Protein AF-A0A953M5C8-F1 (afdb_monomer_lite)

Foldseek 3Di:
DVVVVVVVVCVVLVVLLVVLVVLLCQQPDQDPLPVPDQAKAFQPPRHGDDPPDDQADPPPRHGCVVRPIDHPVNSNVPHDDPVSNVVSVVVSCCSVVVVVVVVCVVVVVVVVLPFDWDWDKDKAWAFDDPPPDSPDTQQKMKMWTWGFTDGPAFFTDFTWIWIWIGGNPFWIKIWIATLAFRWIWIDGFPDIDTDGHQALVVLVVSCVSRVHDPVDPSVSVVSRVVSVLSVCCRGGVPCSNQDHDYVVDDSVADDDDDPDDDDDDPDDDKWWFWWKWWAFPVRPDIDTDGGHTDDQPDPDLFGQDDDDDDDDVPDCRDGQWIWIWTDIPDAFIWIWIAGPVQQWIWIDGPPDIDIDRHDPPPPRPPPGPPD

pLDDT: mean 74.34, std 22.42, range [28.73, 97.88]

Radius of gyration: 37.63 Å; chains: 1; bounding box: 72×63×113 Å

Structure (mmCIF, N/CA/C/O backbone):
data_AF-A0A953M5C8-F1
#
_entry.id   AF-A0A953M5C8-F1
#
loop_
_atom_site.group_PDB
_atom_site.id
_atom_site.type_symbol
_atom_site.label_atom_id
_atom_site.label_alt_id
_atom_site.label_comp_id
_atom_site.label_asym_id
_atom_site.label_entity_id
_atom_site.label_seq_id
_atom_site.pdbx_PDB_ins_code
_atom_site.Cartn_x
_atom_site.Cartn_y
_atom_site.Cartn_z
_atom_site.occupancy
_atom_site.B_iso_or_equiv
_atom_site.auth_seq_id
_atom_site.auth_comp_id
_atom_site.auth_asym_id
_atom_site.auth_atom_id
_atom_site.pdbx_PDB_model_num
ATOM 1 N N . MET A 1 1 ? 4.264 -7.937 8.765 1.00 64.94 1 MET A N 1
ATOM 2 C CA . MET A 1 1 ? 4.364 -6.539 9.248 1.00 64.94 1 MET A CA 1
ATOM 3 C C . MET A 1 1 ? 3.051 -5.969 9.794 1.00 64.94 1 MET A C 1
ATOM 5 O O . MET A 1 1 ? 3.100 -5.355 10.850 1.00 64.94 1 MET A O 1
ATOM 9 N N . MET A 1 2 ? 1.881 -6.201 9.176 1.00 71.56 2 MET A N 1
ATOM 10 C CA . MET A 1 2 ? 0.602 -5.615 9.640 1.00 71.56 2 MET A CA 1
ATOM 11 C C . MET A 1 2 ? 0.231 -5.886 11.109 1.00 71.56 2 MET A C 1
ATOM 13 O O . MET A 1 2 ? -0.263 -4.989 11.785 1.00 71.56 2 MET A O 1
ATOM 17 N N . ALA A 1 3 ? 0.513 -7.083 11.636 1.00 72.06 3 ALA A N 1
ATOM 18 C CA . ALA A 1 3 ? 0.198 -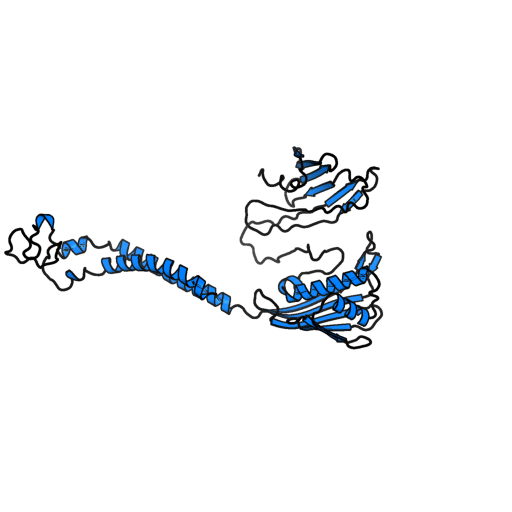7.418 13.029 1.00 72.06 3 ALA A CA 1
ATOM 19 C C . ALA A 1 3 ? 0.886 -6.486 14.046 1.00 72.06 3 ALA A C 1
ATOM 21 O O . ALA A 1 3 ? 0.309 -6.181 15.085 1.00 72.06 3 ALA A O 1
ATOM 22 N N . PHE A 1 4 ? 2.084 -5.985 13.728 1.00 81.38 4 PHE A N 1
ATOM 23 C CA . PHE A 1 4 ? 2.846 -5.112 14.622 1.00 81.38 4 PHE A CA 1
ATOM 24 C C . PHE A 1 4 ? 2.227 -3.710 14.727 1.00 81.38 4 PHE A C 1
ATOM 26 O O . PHE A 1 4 ? 2.254 -3.101 15.792 1.00 81.38 4 PHE A O 1
ATOM 33 N N . PHE A 1 5 ? 1.589 -3.232 13.651 1.00 80.88 5 PHE A N 1
ATOM 34 C CA . PHE A 1 5 ? 0.874 -1.953 13.638 1.00 80.88 5 PHE A CA 1
ATOM 35 C C . PHE A 1 5 ? -0.446 -1.995 14.418 1.00 80.88 5 PHE A C 1
ATOM 37 O O . PHE A 1 5 ? -0.869 -0.971 14.945 1.00 80.88 5 PHE A O 1
ATOM 44 N N . LEU A 1 6 ? -1.091 -3.159 14.546 1.00 84.00 6 LEU A N 1
ATOM 45 C CA . LEU A 1 6 ? -2.382 -3.279 15.240 1.00 84.00 6 LEU A CA 1
ATOM 46 C C . LEU A 1 6 ? -2.259 -3.261 16.771 1.00 84.00 6 LEU A C 1
ATOM 48 O O . LEU A 1 6 ? -3.175 -2.808 17.454 1.00 84.00 6 LEU A O 1
ATOM 52 N N . ILE A 1 7 ? -1.132 -3.717 17.321 1.00 87.88 7 ILE A N 1
ATOM 53 C CA . ILE A 1 7 ? -0.901 -3.801 18.773 1.00 87.88 7 ILE A CA 1
ATOM 54 C C . ILE A 1 7 ? -1.047 -2.442 19.490 1.00 87.88 7 ILE A C 1
ATOM 56 O O . ILE A 1 7 ? -1.817 -2.375 20.453 1.00 87.88 7 ILE A O 1
ATOM 60 N N . PRO A 1 8 ? -0.377 -1.349 19.067 1.00 89.56 8 PRO A N 1
ATOM 61 C CA . PRO A 1 8 ? -0.532 -0.054 19.732 1.00 89.56 8 PRO A CA 1
ATOM 62 C C . PRO A 1 8 ? -1.962 0.487 19.617 1.00 89.56 8 PRO A C 1
ATOM 64 O O . PRO A 1 8 ? -2.493 1.021 20.591 1.00 89.56 8 PRO A O 1
ATOM 67 N N . TRP A 1 9 ? -2.628 0.277 18.478 1.00 87.56 9 TRP A N 1
ATOM 68 C CA . TRP A 1 9 ? -4.026 0.669 18.292 1.00 87.56 9 TRP A CA 1
ATOM 69 C C . TRP A 1 9 ? -4.972 -0.060 19.245 1.00 87.56 9 TRP A C 1
ATOM 71 O O . TRP A 1 9 ? -5.857 0.568 19.822 1.00 87.56 9 TRP A O 1
ATOM 81 N N . LEU A 1 10 ? -4.760 -1.358 19.480 1.00 89.50 10 LEU A N 1
ATOM 82 C CA . LEU A 1 10 ? -5.553 -2.112 20.451 1.00 89.50 10 LEU A CA 1
ATOM 83 C C . LEU A 1 10 ? -5.423 -1.535 21.864 1.00 89.50 10 LEU A C 1
ATOM 85 O O . LEU A 1 10 ? -6.429 -1.425 22.560 1.00 89.50 10 LEU A O 1
ATOM 89 N N . LEU A 1 11 ? -4.227 -1.111 22.283 1.00 91.50 11 LEU A N 1
ATOM 90 C CA . LEU A 1 11 ? -4.029 -0.470 23.589 1.00 91.50 11 LEU A CA 1
ATOM 91 C C . LEU A 1 11 ? -4.711 0.903 23.667 1.00 91.50 11 LEU A C 1
ATOM 93 O O . LEU A 1 11 ? -5.399 1.192 24.651 1.00 91.50 11 LEU A O 1
ATOM 97 N N . ILE A 1 12 ? -4.564 1.715 22.615 1.00 91.69 12 ILE A N 1
ATOM 98 C CA . ILE A 1 12 ? -5.183 3.044 22.503 1.00 91.69 12 ILE A CA 1
ATOM 99 C C . ILE A 1 12 ? -6.711 2.947 22.529 1.00 91.69 12 ILE A C 1
ATOM 101 O O . ILE A 1 12 ? -7.355 3.811 23.112 1.00 91.69 12 ILE A O 1
ATOM 105 N N . LEU A 1 13 ? -7.300 1.896 21.954 1.00 93.62 13 LEU A N 1
ATOM 106 C CA . LEU A 1 13 ? -8.751 1.692 21.933 1.00 93.62 13 LEU A CA 1
ATOM 107 C C . LEU A 1 13 ? -9.278 1.011 23.198 1.00 93.62 13 LEU A C 1
ATOM 109 O O . LEU A 1 13 ? -10.376 1.340 23.657 1.00 93.62 13 LEU A O 1
ATOM 113 N N . ALA A 1 14 ? -8.522 0.082 23.786 1.00 94.38 14 ALA A N 1
ATOM 114 C CA . ALA A 1 14 ? -8.963 -0.691 24.944 1.00 94.38 14 ALA A CA 1
ATOM 115 C C . ALA A 1 14 ? -9.171 0.187 26.184 1.00 94.38 14 ALA A C 1
ATOM 117 O O . ALA A 1 14 ? -10.185 0.043 26.867 1.00 94.38 14 ALA A O 1
ATOM 118 N N . LEU A 1 15 ? -8.252 1.117 26.458 1.00 95.25 15 LEU A N 1
ATOM 119 C CA . LEU A 1 15 ? -8.329 2.018 27.615 1.00 95.25 15 LEU A CA 1
ATOM 120 C C . LEU A 1 15 ? -9.595 2.901 27.637 1.00 95.25 15 LEU A C 1
ATOM 122 O O . LEU A 1 15 ? -10.355 2.814 28.609 1.00 95.25 15 LEU A O 1
ATOM 126 N N . PRO A 1 16 ? -9.881 3.723 26.608 1.00 95.56 16 PRO A N 1
ATOM 127 C CA . PRO A 1 16 ? -11.081 4.552 26.581 1.00 95.56 16 PRO A CA 1
ATOM 128 C C . PRO A 1 16 ? -12.346 3.697 26.511 1.00 95.56 16 PRO A C 1
ATOM 130 O O . PRO A 1 16 ? -13.314 4.001 27.207 1.00 95.56 16 PRO A O 1
ATOM 133 N N . SER A 1 17 ? -12.332 2.586 25.765 1.00 96.12 17 SER A N 1
ATOM 134 C CA . SER A 1 17 ? -13.478 1.672 25.707 1.00 96.12 17 SER A CA 1
ATOM 135 C C . SER A 1 17 ? -13.805 1.101 27.086 1.00 96.12 17 SER A C 1
ATOM 137 O O . SER A 1 17 ? -14.963 1.132 27.496 1.00 96.12 17 SER A O 1
ATOM 139 N N . ALA A 1 18 ? -12.804 0.652 27.850 1.00 96.56 18 ALA A N 1
ATOM 140 C CA . ALA A 1 18 ? -12.994 0.142 29.208 1.00 96.56 18 ALA A CA 1
ATOM 141 C C . ALA A 1 18 ? -13.533 1.217 30.167 1.00 96.56 18 ALA A C 1
ATOM 143 O O . ALA A 1 18 ? -14.398 0.929 31.000 1.00 96.56 18 ALA A O 1
ATOM 144 N N . LEU A 1 19 ? -13.065 2.462 30.036 1.00 96.88 19 LEU A N 1
ATOM 145 C CA . LEU A 1 19 ? -13.541 3.585 30.843 1.00 96.88 19 LEU A CA 1
ATOM 146 C C . LEU A 1 19 ? -15.007 3.928 30.532 1.00 96.88 19 LEU A C 1
ATOM 148 O O . LEU A 1 19 ? -15.815 4.034 31.459 1.00 96.88 19 LEU A O 1
ATOM 152 N N . LEU A 1 20 ? -15.377 4.019 29.252 1.00 97.12 20 LEU A N 1
ATOM 153 C CA . LEU A 1 20 ? -16.760 4.253 28.815 1.00 97.12 20 LEU A CA 1
ATOM 154 C C . LEU A 1 20 ? -17.686 3.116 29.264 1.00 97.12 20 LEU A C 1
ATOM 156 O O . LEU A 1 20 ? -18.757 3.363 29.824 1.00 97.12 20 LEU A O 1
ATOM 160 N N . LEU A 1 21 ? -17.249 1.865 29.105 1.00 97.00 21 LEU A N 1
ATOM 161 C CA . LEU A 1 21 ? -18.012 0.689 29.520 1.00 97.00 21 LEU A CA 1
ATOM 162 C C . LEU A 1 21 ? -18.214 0.659 31.041 1.00 97.00 21 LEU A C 1
ATOM 164 O O . LEU A 1 21 ? -19.299 0.330 31.516 1.00 97.00 21 LEU A O 1
ATOM 168 N N . SER A 1 22 ? -17.210 1.077 31.818 1.00 95.94 22 SER A N 1
ATOM 169 C CA . SER A 1 22 ? -17.315 1.227 33.274 1.00 95.94 22 SER A CA 1
ATOM 170 C C . SER A 1 22 ? -18.374 2.261 33.674 1.00 95.94 22 SER A C 1
ATOM 172 O O . SER A 1 22 ? -19.178 1.990 34.570 1.00 95.94 22 SER A O 1
ATOM 174 N N . ILE A 1 23 ? -18.441 3.412 32.991 1.00 95.50 23 ILE A N 1
ATOM 175 C CA . ILE A 1 23 ? -19.474 4.439 33.229 1.00 95.50 23 ILE A CA 1
ATOM 176 C C . ILE A 1 23 ? -20.866 3.878 32.921 1.00 95.50 23 ILE A C 1
ATOM 178 O O . ILE A 1 23 ? -21.770 3.990 33.753 1.00 95.50 23 ILE A O 1
ATOM 182 N N . ILE A 1 24 ? -21.025 3.212 31.775 1.00 96.69 24 ILE A N 1
ATOM 183 C CA . ILE A 1 24 ? -22.293 2.599 31.354 1.00 96.69 24 ILE A CA 1
ATOM 184 C C . ILE A 1 24 ? -22.740 1.538 32.372 1.00 96.69 24 ILE A C 1
ATOM 186 O O . ILE A 1 24 ? -23.870 1.581 32.863 1.00 96.69 24 ILE A O 1
ATOM 190 N N . VAL A 1 25 ? -21.848 0.624 32.769 1.00 95.75 25 VAL A N 1
ATOM 191 C CA . VAL A 1 25 ? -22.151 -0.435 33.746 1.00 95.75 25 VAL A CA 1
ATOM 192 C C . VAL A 1 25 ? -22.493 0.149 35.118 1.00 95.75 25 VAL A C 1
ATOM 194 O O . VAL A 1 25 ? -23.428 -0.334 35.762 1.00 95.75 25 VAL A O 1
ATOM 197 N N . ARG A 1 26 ? -21.790 1.195 35.575 1.00 93.06 26 ARG A N 1
ATOM 198 C CA . ARG A 1 26 ? -22.098 1.894 36.839 1.00 93.06 26 ARG A CA 1
ATOM 199 C C . ARG A 1 26 ? -23.429 2.650 36.788 1.00 93.06 26 ARG A C 1
ATOM 201 O O . ARG A 1 26 ? -24.110 2.732 37.806 1.00 93.06 26 ARG A O 1
ATOM 208 N N . GLY A 1 27 ? -23.812 3.177 35.627 1.00 93.19 27 GLY A N 1
ATOM 209 C CA . GLY A 1 27 ? -25.105 3.830 35.416 1.00 93.19 27 GLY A CA 1
ATOM 210 C C . GLY A 1 27 ? -26.277 2.848 35.410 1.00 93.19 27 GLY A C 1
ATOM 211 O O . GLY A 1 27 ? -27.293 3.066 36.078 1.00 93.19 27 GLY A O 1
ATOM 212 N N . LEU A 1 28 ? -26.122 1.730 34.700 1.00 94.12 28 LEU A N 1
ATOM 213 C CA . LEU A 1 28 ? -27.187 0.743 34.514 1.00 94.12 28 LEU A CA 1
ATOM 214 C C . LEU A 1 28 ? -27.342 -0.204 35.706 1.00 94.12 28 LEU A C 1
ATOM 216 O O . LEU A 1 28 ? -28.455 -0.631 36.022 1.00 94.12 28 LEU A O 1
ATOM 220 N N . THR A 1 29 ? -26.251 -0.532 36.398 1.00 93.75 29 THR A N 1
ATOM 221 C CA . THR A 1 29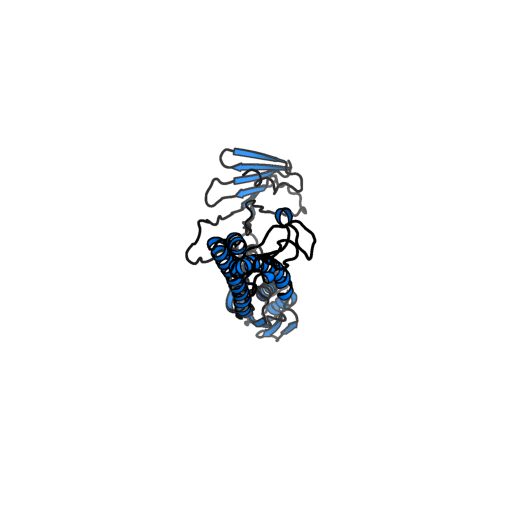 ? -26.269 -1.568 37.432 1.00 93.75 29 THR A CA 1
ATOM 222 C C . THR A 1 29 ? -26.054 -1.015 38.836 1.00 93.75 29 THR A C 1
ATOM 224 O O . THR A 1 29 ? -25.264 -0.108 39.070 1.00 93.75 29 THR A O 1
ATOM 227 N N . LEU A 1 30 ? -26.748 -1.602 39.815 1.00 90.06 30 LEU A N 1
ATOM 228 C CA . LEU A 1 30 ? -26.431 -1.369 41.225 1.00 90.06 30 LEU A CA 1
ATOM 229 C C . LEU A 1 30 ? -25.054 -1.962 41.555 1.00 90.06 30 LEU A C 1
ATOM 231 O O . LEU A 1 30 ? -24.708 -3.017 41.003 1.00 90.06 30 LEU A O 1
ATOM 235 N N . PRO A 1 31 ? -24.305 -1.367 42.500 1.00 87.12 31 PRO A N 1
ATOM 236 C CA . PRO A 1 31 ? -23.120 -1.999 43.064 1.00 87.12 31 PRO A CA 1
ATOM 237 C C . PRO A 1 31 ? -23.447 -3.417 43.544 1.00 87.12 31 PRO A C 1
ATOM 239 O O . PRO A 1 31 ? -24.507 -3.640 44.134 1.00 87.12 31 PRO A O 1
ATOM 242 N N . LYS A 1 32 ? -22.557 -4.385 43.283 1.00 88.62 32 LYS A N 1
ATOM 243 C CA . LYS A 1 32 ? -22.805 -5.809 43.585 1.00 88.62 32 LYS A CA 1
ATOM 244 C C . LYS A 1 32 ? -23.216 -6.036 45.047 1.00 88.62 32 LYS A C 1
ATOM 246 O O . LYS A 1 32 ? -24.140 -6.799 45.284 1.00 88.62 32 LYS A O 1
ATOM 251 N N . PHE A 1 33 ? -22.622 -5.310 45.998 1.00 85.69 33 PHE A N 1
ATOM 252 C CA . PHE A 1 33 ? -22.936 -5.417 47.431 1.00 85.69 33 PHE A CA 1
ATOM 253 C C . PHE A 1 33 ? -24.352 -4.938 47.817 1.00 85.69 33 PHE A C 1
ATOM 255 O O . PHE A 1 33 ? -24.838 -5.278 48.893 1.00 85.69 33 PHE A O 1
ATOM 262 N N . LEU A 1 34 ? -25.035 -4.182 46.947 1.00 88.06 34 LEU A N 1
ATOM 263 C CA . LEU A 1 34 ? -26.438 -3.773 47.118 1.00 88.06 34 LEU A CA 1
ATOM 264 C C . LEU A 1 34 ? -27.418 -4.632 46.303 1.00 88.06 34 LEU A C 1
ATOM 266 O O . LEU A 1 34 ? -28.633 -4.546 46.518 1.00 88.06 34 LEU A O 1
ATOM 270 N N . ARG A 1 35 ? -26.929 -5.453 45.361 1.00 85.06 35 ARG A N 1
ATOM 271 C CA . ARG A 1 35 ? -27.782 -6.382 44.606 1.00 85.06 35 ARG A CA 1
ATOM 272 C C . ARG A 1 35 ? -28.231 -7.494 45.552 1.00 85.06 35 ARG A C 1
ATOM 274 O O . ARG A 1 35 ? -27.410 -8.184 46.137 1.00 85.06 35 ARG A O 1
ATOM 281 N N . GLY A 1 36 ? -29.541 -7.638 45.730 1.00 82.94 36 GLY A N 1
ATOM 282 C CA . GLY A 1 36 ? -30.136 -8.683 46.573 1.00 82.94 36 GLY A CA 1
ATOM 283 C C . GLY A 1 36 ? -30.396 -8.291 48.031 1.00 82.94 36 GLY A C 1
ATOM 284 O O . GLY A 1 36 ? -31.244 -8.906 48.663 1.00 82.94 36 GLY A O 1
ATOM 285 N N . ARG A 1 37 ? -29.785 -7.220 48.556 1.00 81.00 37 ARG A N 1
ATOM 286 C CA . ARG A 1 37 ? -30.069 -6.742 49.924 1.00 81.00 37 ARG A CA 1
ATOM 287 C C . ARG A 1 37 ? -31.139 -5.659 49.915 1.00 81.00 37 ARG A C 1
ATOM 289 O O . ARG A 1 37 ? -30.986 -4.651 49.222 1.00 81.00 37 ARG A O 1
ATOM 296 N N . ALA A 1 38 ? -32.238 -5.877 50.635 1.00 75.06 38 ALA A N 1
ATOM 297 C CA . ALA A 1 38 ? -33.319 -4.897 50.767 1.00 75.06 38 ALA A CA 1
ATOM 298 C C . ALA A 1 38 ? -32.982 -3.774 51.765 1.00 75.06 38 ALA A C 1
ATOM 300 O O . ALA A 1 38 ? -33.557 -2.691 51.676 1.00 75.06 38 ALA A O 1
ATOM 301 N N . ARG A 1 39 ? -32.041 -4.018 52.685 1.00 87.31 39 ARG A N 1
ATOM 302 C CA . ARG A 1 39 ? -31.723 -3.118 53.799 1.00 87.31 39 ARG A CA 1
ATOM 303 C C . ARG A 1 39 ? -30.506 -2.231 53.522 1.00 87.31 39 ARG A C 1
ATOM 305 O O . ARG A 1 39 ? -29.731 -2.475 52.596 1.00 87.31 39 ARG A O 1
ATOM 312 N N . SER A 1 40 ? -30.381 -1.166 54.309 1.00 91.62 40 SER A N 1
ATOM 313 C CA . SER A 1 40 ? -29.229 -0.264 54.308 1.00 91.62 40 SER A CA 1
ATOM 314 C C . SER A 1 40 ? -27.963 -0.982 54.775 1.00 91.62 40 SER A C 1
ATOM 316 O O . SER A 1 40 ? -28.022 -1.922 55.565 1.00 91.62 40 SER A O 1
ATOM 318 N N . VAL A 1 41 ? -26.806 -0.540 54.284 1.00 94.50 41 VAL A N 1
ATOM 319 C CA . VAL A 1 41 ? -25.504 -1.118 54.647 1.00 94.50 41 VAL A CA 1
ATOM 320 C C . VAL A 1 41 ? -24.551 -0.043 55.162 1.00 94.50 41 VAL A C 1
ATOM 322 O O . VAL A 1 41 ? -24.649 1.123 54.773 1.00 94.50 41 VAL A O 1
ATOM 325 N N . CYS A 1 42 ? -23.610 -0.426 56.023 1.00 94.38 42 CYS A N 1
ATOM 326 C CA . CYS A 1 42 ? -22.507 0.438 56.438 1.00 94.38 42 CYS A CA 1
ATOM 327 C C . CYS A 1 42 ? -21.699 0.886 55.207 1.00 94.38 42 CYS A C 1
ATOM 329 O O . CYS A 1 42 ? -21.351 0.058 54.362 1.00 94.38 42 CYS A O 1
ATOM 331 N N . GLY A 1 43 ? -21.366 2.175 55.101 1.00 93.25 43 GLY A N 1
ATOM 332 C CA . GLY A 1 43 ? -20.615 2.696 53.954 1.00 93.25 43 GLY A CA 1
ATOM 333 C C . GLY A 1 43 ? -19.159 2.227 53.861 1.00 93.25 43 GLY A C 1
ATOM 334 O O . GLY A 1 43 ? -18.562 2.354 52.798 1.00 93.25 43 GLY A O 1
ATOM 335 N N . VAL A 1 44 ? -18.607 1.649 54.936 1.00 94.38 44 VAL A N 1
ATOM 336 C CA . VAL A 1 44 ? -17.201 1.211 55.004 1.00 94.38 44 VAL A CA 1
ATOM 337 C C . VAL A 1 44 ? -17.048 -0.294 54.777 1.00 94.38 44 VAL A C 1
ATOM 339 O O . VAL A 1 44 ? -16.324 -0.698 53.878 1.00 94.38 44 VAL A O 1
ATOM 342 N N . CYS A 1 45 ? -17.715 -1.132 55.579 1.00 94.00 45 CYS A N 1
ATOM 343 C CA . CYS A 1 45 ? -17.589 -2.597 55.491 1.00 94.00 45 CYS A CA 1
ATOM 344 C C . CYS A 1 45 ? -18.767 -3.284 54.784 1.00 94.00 45 CYS A C 1
ATOM 346 O O . CYS A 1 45 ? -18.780 -4.504 54.657 1.00 94.00 45 CYS A O 1
ATOM 348 N N . HIS A 1 46 ? -19.780 -2.526 54.353 1.00 94.38 46 HIS A N 1
ATOM 349 C CA . HIS A 1 46 ? -20.989 -3.048 53.708 1.00 94.38 46 HIS A CA 1
ATOM 350 C C . HIS A 1 46 ? -21.799 -4.054 54.547 1.00 94.38 46 HIS A C 1
ATOM 352 O O . HIS A 1 46 ? -22.621 -4.784 53.989 1.00 94.38 46 HIS A O 1
ATOM 358 N N . TYR A 1 47 ? -21.620 -4.085 55.872 1.00 93.25 47 TYR A N 1
ATOM 359 C CA . TYR A 1 47 ? -22.462 -4.884 56.766 1.00 93.25 47 TYR A CA 1
ATOM 360 C C . TYR A 1 47 ? -23.886 -4.323 56.844 1.00 93.25 47 TYR A C 1
ATOM 362 O O . TYR A 1 47 ? -24.084 -3.110 56.760 1.00 93.25 47 TYR A O 1
ATOM 370 N N . GLU A 1 48 ? -24.879 -5.200 56.980 1.00 93.88 48 GLU A N 1
ATOM 371 C CA . GLU A 1 48 ? -26.293 -4.827 56.995 1.00 93.88 48 GLU A CA 1
ATOM 372 C C . GLU A 1 48 ? -26.668 -4.076 58.280 1.00 93.88 48 GLU A C 1
ATOM 374 O O . GLU A 1 48 ? -26.426 -4.543 59.393 1.00 93.88 48 GLU A O 1
ATOM 379 N N . VAL A 1 49 ? -27.281 -2.900 58.134 1.00 92.94 49 VAL A N 1
ATOM 380 C CA . VAL A 1 49 ? -27.754 -2.103 59.268 1.00 92.94 49 VAL A CA 1
ATOM 381 C C . VAL A 1 49 ? -29.138 -2.610 59.658 1.00 92.94 49 VAL A C 1
ATOM 383 O O . VAL A 1 49 ? -30.120 -2.399 58.946 1.00 92.94 49 VAL A O 1
ATOM 386 N N . THR A 1 50 ? -29.212 -3.301 60.794 1.00 89.06 50 THR A N 1
ATOM 387 C CA . THR A 1 50 ? -30.479 -3.791 61.359 1.00 89.06 50 THR A CA 1
ATOM 388 C C . THR A 1 50 ? -31.033 -2.758 62.348 1.00 89.06 50 THR A C 1
ATOM 390 O O . THR A 1 50 ? -30.253 -2.198 63.125 1.00 89.06 50 THR A O 1
ATOM 393 N N . PRO A 1 51 ? -32.348 -2.468 62.344 1.00 80.31 51 PRO A N 1
ATOM 394 C CA . PRO A 1 51 ? -32.950 -1.605 63.358 1.00 80.31 51 PRO A CA 1
ATOM 395 C C . PRO A 1 51 ? -32.723 -2.209 64.752 1.00 80.31 51 PRO A C 1
ATOM 397 O O . PRO A 1 51 ? -33.144 -3.333 65.010 1.00 80.31 51 PRO A O 1
ATOM 400 N N . GLY A 1 52 ? -32.008 -1.485 65.620 1.00 81.50 52 GLY A N 1
ATOM 401 C CA . GLY A 1 52 ? -31.649 -1.926 66.977 1.00 81.50 52 GLY A CA 1
ATOM 402 C C . GLY A 1 52 ? -30.155 -1.851 67.320 1.00 81.50 52 GLY A C 1
ATOM 403 O O . GLY A 1 52 ? -29.802 -1.945 68.494 1.00 81.50 52 GLY A O 1
ATOM 404 N N . TYR A 1 53 ? -29.268 -1.647 66.339 1.00 78.38 53 TYR A N 1
ATOM 405 C CA . TYR A 1 53 ? -27.847 -1.405 66.619 1.00 78.38 53 TYR A CA 1
ATOM 406 C C . TYR A 1 53 ? -27.590 0.024 67.132 1.00 78.38 53 TYR A C 1
ATOM 408 O O . TYR A 1 53 ? -28.271 0.966 66.733 1.00 78.38 53 TYR A O 1
ATOM 416 N N . ARG A 1 54 ? -26.586 0.164 68.013 1.00 83.25 54 ARG A N 1
ATOM 417 C CA . ARG A 1 54 ? -26.050 1.451 68.504 1.00 83.25 54 ARG A CA 1
ATOM 418 C C . ARG A 1 54 ? -25.464 2.282 67.345 1.00 83.25 54 ARG A C 1
ATOM 420 O O . ARG A 1 54 ? -25.331 1.784 66.231 1.00 83.25 54 ARG A O 1
ATOM 427 N N . ASP A 1 55 ? -25.026 3.512 67.619 1.00 93.31 55 ASP A N 1
ATOM 428 C CA . ASP A 1 55 ? -24.455 4.460 66.637 1.00 93.31 55 ASP A CA 1
ATOM 429 C C . ASP A 1 55 ? -23.173 3.981 65.911 1.00 93.31 55 ASP A C 1
ATOM 431 O O . ASP A 1 55 ? -22.609 4.712 65.091 1.00 93.31 55 ASP A O 1
ATOM 435 N N . THR A 1 56 ? -22.702 2.760 66.181 1.00 95.25 56 THR A N 1
ATOM 436 C CA . THR A 1 56 ? -21.502 2.130 65.619 1.00 95.25 56 THR A CA 1
ATOM 437 C C . THR A 1 56 ? -21.814 0.835 64.870 1.00 95.25 56 THR A C 1
ATOM 439 O O . THR A 1 56 ? -22.701 0.061 65.231 1.00 95.25 56 THR A O 1
ATOM 442 N N . CYS A 1 57 ? -21.057 0.580 63.801 1.00 94.81 57 CYS A N 1
ATOM 443 C CA . CYS A 1 57 ? -21.154 -0.667 63.053 1.00 94.81 57 CYS A CA 1
ATOM 444 C C . CYS A 1 57 ? -20.577 -1.839 63.868 1.00 94.81 57 CYS A C 1
ATOM 446 O O . CYS A 1 57 ? -19.444 -1.720 64.338 1.00 94.81 57 CYS A O 1
ATOM 448 N N . PRO A 1 58 ? -21.292 -2.974 64.004 1.00 94.25 58 PRO A N 1
ATOM 449 C CA . PRO A 1 58 ? -20.818 -4.111 64.796 1.00 94.25 58 PRO A CA 1
ATOM 450 C C . PRO A 1 58 ? -19.589 -4.806 64.191 1.00 94.25 58 PRO A C 1
ATOM 452 O O . PRO A 1 58 ? -18.784 -5.344 64.936 1.00 94.25 58 PRO A O 1
ATOM 455 N N . GLU A 1 59 ? -19.415 -4.755 62.867 1.00 95.31 59 GLU A N 1
ATOM 456 C CA . GLU A 1 59 ? -18.279 -5.398 62.192 1.00 95.31 59 GLU A CA 1
ATOM 457 C C . GLU A 1 59 ? -17.004 -4.556 62.245 1.00 95.31 59 GLU A C 1
ATOM 459 O O . GLU A 1 59 ? -15.937 -5.035 62.607 1.00 95.31 59 GLU A O 1
ATOM 464 N N . CYS A 1 60 ? -17.090 -3.280 61.857 1.00 95.25 60 CYS A N 1
ATOM 465 C CA . CYS A 1 60 ? -15.899 -2.441 61.696 1.00 95.25 60 CYS A CA 1
ATOM 466 C C . CYS A 1 60 ? -15.679 -1.444 62.839 1.00 95.25 60 CYS A C 1
ATOM 468 O O . CYS A 1 60 ? -14.727 -0.666 62.790 1.00 95.25 60 CYS A O 1
ATOM 470 N N . GLY A 1 61 ? -16.586 -1.389 63.819 1.00 95.44 61 GLY A N 1
ATOM 471 C CA . GLY A 1 61 ? -16.526 -0.483 64.970 1.00 95.44 61 GLY A CA 1
ATOM 472 C C . GLY A 1 61 ? -16.677 1.009 64.646 1.00 95.44 61 GLY A C 1
ATOM 473 O O . GLY A 1 61 ? -16.768 1.826 65.562 1.00 95.44 61 GLY A O 1
ATOM 474 N N . ARG A 1 62 ? -16.718 1.413 63.366 1.00 96.31 62 ARG A N 1
ATOM 475 C CA . ARG A 1 62 ? -16.827 2.830 62.990 1.00 96.31 62 ARG A CA 1
ATOM 476 C C . ARG A 1 62 ? -18.229 3.379 63.279 1.00 96.31 62 ARG A C 1
ATOM 478 O O . ARG A 1 62 ? -19.217 2.709 62.970 1.00 96.31 62 ARG A O 1
ATOM 485 N N . PRO A 1 63 ? -18.337 4.618 63.794 1.00 95.88 63 PRO A N 1
ATOM 486 C CA . PRO A 1 63 ? -19.622 5.280 63.972 1.00 95.88 63 PRO A CA 1
ATOM 487 C C . PRO A 1 63 ? -20.280 5.563 62.618 1.00 95.88 63 PRO A C 1
ATOM 489 O O . PRO A 1 63 ? -19.614 6.040 61.691 1.00 95.88 63 PRO A O 1
ATOM 492 N N . TYR A 1 64 ? -21.586 5.313 62.502 1.00 93.50 64 TYR A N 1
ATOM 493 C CA . TYR A 1 64 ? -22.343 5.507 61.258 1.00 93.50 64 TYR A CA 1
ATOM 494 C C . TYR A 1 64 ? -22.327 6.963 60.779 1.00 93.50 64 TYR A C 1
ATOM 496 O O . TYR A 1 64 ? -22.340 7.199 59.575 1.00 93.50 64 TYR A O 1
ATOM 504 N N . LEU A 1 65 ? -22.192 7.930 61.693 1.00 93.12 65 LEU A N 1
ATOM 505 C CA . LEU A 1 65 ? -22.014 9.350 61.361 1.00 93.12 65 LEU A CA 1
ATOM 506 C C . LEU A 1 65 ? -20.744 9.625 60.541 1.00 93.12 65 LEU A C 1
ATOM 508 O O . LEU A 1 65 ? -20.753 10.504 59.687 1.00 93.12 65 LEU A O 1
ATOM 512 N N . LYS A 1 66 ? -19.656 8.873 60.771 1.00 95.31 66 LYS A N 1
ATOM 513 C CA . LYS A 1 66 ? -18.406 9.008 59.999 1.00 95.31 66 LYS A CA 1
ATOM 514 C C . LYS A 1 66 ? -18.346 8.049 58.813 1.00 95.31 66 LYS A C 1
ATOM 516 O O . LYS A 1 66 ? -17.791 8.392 57.778 1.00 95.31 66 LYS A O 1
ATOM 521 N N . GLY A 1 67 ? -18.857 6.828 58.980 1.00 91.19 67 GLY A N 1
ATOM 522 C CA . GLY A 1 67 ? -18.825 5.794 57.942 1.00 91.19 67 GLY A CA 1
ATOM 523 C C . GLY A 1 67 ? -19.907 5.943 56.870 1.00 91.19 67 GLY A C 1
ATOM 524 O O . GLY A 1 67 ? -19.772 5.363 55.795 1.00 91.19 67 GLY A O 1
ATOM 525 N N . GLY A 1 68 ? -20.966 6.700 57.161 1.00 94.31 68 GLY A N 1
ATOM 526 C CA . GLY A 1 68 ? -22.153 6.818 56.326 1.00 94.31 68 GLY A CA 1
ATOM 527 C C . GLY A 1 68 ? -23.014 5.550 56.320 1.00 94.31 68 GLY A C 1
ATOM 528 O O . GLY A 1 68 ? -22.558 4.436 56.600 1.00 94.31 68 GLY A O 1
ATOM 529 N N . ILE A 1 69 ? -24.285 5.725 55.960 1.00 94.25 69 ILE A N 1
ATOM 530 C CA . ILE A 1 69 ? -25.217 4.628 55.693 1.00 94.25 69 ILE A CA 1
ATOM 531 C C . ILE A 1 69 ? -25.566 4.669 54.207 1.00 94.25 69 ILE A C 1
ATOM 533 O O . ILE A 1 69 ? -26.174 5.623 53.721 1.00 94.25 69 ILE A O 1
ATOM 537 N N . LEU A 1 70 ? -25.188 3.622 53.479 1.00 94.75 70 LEU A N 1
ATOM 538 C CA . LEU A 1 70 ? -25.493 3.485 52.061 1.00 94.75 70 LEU A CA 1
ATOM 539 C C . LEU A 1 70 ? -26.880 2.856 51.910 1.00 94.75 70 LEU A C 1
ATOM 541 O O . LEU A 1 70 ? -27.096 1.675 52.189 1.00 94.75 70 LEU A O 1
ATOM 545 N N . THR A 1 71 ? -27.839 3.669 51.474 1.00 93.31 71 THR A N 1
ATOM 546 C CA . THR A 1 71 ? -29.195 3.225 51.133 1.00 93.31 71 THR A CA 1
ATOM 547 C C . THR A 1 71 ? -29.327 3.026 49.624 1.00 93.31 71 THR A C 1
ATOM 549 O O . THR A 1 71 ? -28.581 3.605 48.832 1.00 93.31 71 THR A O 1
ATOM 552 N N . ARG A 1 72 ? -30.314 2.232 49.187 1.00 91.31 72 ARG A N 1
ATOM 553 C CA . ARG A 1 72 ? -30.612 2.070 47.751 1.00 91.31 72 ARG A CA 1
ATOM 554 C C . ARG A 1 72 ? -30.995 3.388 47.073 1.00 91.31 72 ARG A C 1
ATOM 556 O O . ARG A 1 72 ? -30.690 3.554 45.897 1.00 91.31 72 ARG A O 1
ATOM 563 N N . LEU A 1 73 ? -31.666 4.295 47.787 1.00 90.31 73 LEU A N 1
ATOM 564 C CA . LEU A 1 73 ? -32.037 5.616 47.268 1.00 90.31 73 LEU A CA 1
ATOM 565 C C . LEU A 1 73 ? -30.797 6.488 47.063 1.00 90.31 73 LEU A C 1
ATOM 567 O O . LEU A 1 73 ? -30.608 7.016 45.970 1.00 90.31 73 LEU A O 1
ATOM 571 N N . LEU A 1 74 ? -29.904 6.538 48.055 1.00 92.38 74 LEU A N 1
ATOM 572 C CA . LEU A 1 74 ? -28.643 7.272 47.951 1.00 92.38 74 LEU A CA 1
ATOM 573 C C . LEU A 1 74 ? -27.760 6.706 46.824 1.00 92.38 74 LEU A C 1
ATOM 575 O O . LEU A 1 74 ? -27.246 7.447 45.992 1.00 92.38 74 LEU A O 1
ATOM 579 N N . ALA A 1 75 ? -27.676 5.377 46.715 1.00 90.38 75 ALA A N 1
ATOM 580 C CA . ALA A 1 75 ? -26.958 4.709 45.631 1.00 90.38 75 ALA A CA 1
ATOM 581 C C . ALA A 1 75 ? -27.599 4.914 44.247 1.00 90.38 75 ALA A C 1
ATOM 583 O O . ALA A 1 75 ? -26.920 4.738 43.240 1.00 90.38 75 ALA A O 1
ATOM 584 N N . LYS A 1 76 ? -28.897 5.245 44.165 1.00 89.69 76 LYS A N 1
ATOM 585 C CA . LYS A 1 76 ? -29.547 5.673 42.914 1.00 89.69 76 LYS A CA 1
ATOM 586 C C . LYS A 1 76 ? -29.207 7.125 42.573 1.00 89.69 76 LYS A C 1
ATOM 588 O O . LYS A 1 76 ? -29.005 7.410 41.401 1.00 89.69 76 LYS A O 1
ATOM 593 N N . GLN A 1 77 ? -29.110 8.004 43.569 1.00 91.31 77 GLN A N 1
ATOM 594 C CA . GLN A 1 77 ? -28.750 9.414 43.377 1.00 91.31 77 GLN A CA 1
ATOM 595 C C . GLN A 1 77 ? -27.283 9.608 42.977 1.00 91.31 77 GLN A C 1
ATOM 597 O O . GLN A 1 77 ? -26.982 10.502 42.200 1.00 91.31 77 GLN A O 1
ATOM 602 N N . MET A 1 78 ? -26.378 8.744 43.446 1.00 91.00 78 MET A N 1
ATOM 603 C CA . MET A 1 78 ? -24.958 8.770 43.062 1.00 91.00 78 MET A CA 1
ATOM 604 C C . MET A 1 78 ? -24.678 8.181 41.669 1.00 91.00 78 MET A C 1
ATOM 606 O O . MET A 1 78 ? -23.518 8.087 41.267 1.00 91.00 78 MET A O 1
ATOM 610 N N . ARG A 1 79 ? -25.700 7.715 40.938 1.00 92.19 79 ARG A N 1
ATOM 611 C CA . ARG A 1 79 ? -25.478 7.138 39.610 1.00 92.19 79 ARG A CA 1
ATOM 612 C C . ARG A 1 79 ? -25.137 8.228 38.600 1.00 92.19 79 ARG A C 1
ATOM 614 O O . ARG A 1 79 ? -25.699 9.319 38.678 1.00 92.19 79 ARG A O 1
ATOM 621 N N . PRO A 1 80 ? -24.297 7.906 37.603 1.00 92.38 80 PRO A N 1
ATOM 622 C CA . PRO A 1 80 ? -24.195 8.714 36.399 1.00 92.38 80 PRO A CA 1
ATOM 623 C C . PRO A 1 80 ? -25.598 9.023 35.859 1.00 92.38 80 PRO A C 1
ATOM 625 O O . PRO A 1 80 ? -26.436 8.124 35.742 1.00 92.38 80 PRO A O 1
ATOM 628 N N . GLY A 1 81 ? -25.866 10.295 35.560 1.00 95.25 81 GLY A N 1
ATOM 629 C CA . GLY A 1 81 ? -27.147 10.705 34.988 1.00 95.25 81 GLY A CA 1
ATOM 630 C C . GLY A 1 81 ? -27.379 10.049 33.624 1.00 95.25 81 GLY A C 1
ATOM 631 O O . GLY A 1 81 ? -26.423 9.725 32.919 1.00 95.25 81 GLY A O 1
ATOM 632 N N . VAL A 1 82 ? -28.642 9.888 33.218 1.00 94.88 82 VAL A N 1
ATOM 633 C CA . VAL A 1 82 ? -29.014 9.233 31.945 1.00 94.88 82 VAL A CA 1
ATOM 634 C C . VAL A 1 82 ? -28.287 9.852 30.745 1.00 94.88 82 VAL A C 1
ATOM 636 O O . VAL A 1 82 ? -27.797 9.123 29.887 1.00 94.88 82 VAL A O 1
ATOM 639 N N . ALA A 1 83 ? -28.118 11.179 30.733 1.00 94.56 83 ALA A N 1
ATOM 640 C CA . ALA A 1 83 ? -27.363 11.883 29.698 1.00 94.56 83 ALA A CA 1
ATOM 641 C C . ALA A 1 83 ? -25.913 11.379 29.569 1.00 94.56 83 ALA A C 1
ATOM 643 O O . ALA A 1 83 ? -25.447 11.127 28.464 1.00 94.56 83 ALA A O 1
ATOM 644 N N . SER A 1 84 ? -25.214 11.153 30.687 1.00 94.69 84 SER A N 1
ATOM 645 C CA . SER A 1 84 ? -23.834 10.644 30.667 1.00 94.69 84 SER A CA 1
ATOM 646 C C . SER A 1 84 ? -23.737 9.217 30.122 1.00 94.69 84 SER A C 1
ATOM 648 O O . SER A 1 84 ? -22.768 8.886 29.439 1.00 94.69 84 SER A O 1
ATOM 650 N N . ILE A 1 85 ? -24.756 8.387 30.372 1.00 96.69 85 ILE A N 1
ATOM 651 C CA . ILE A 1 85 ? -24.833 7.019 29.848 1.00 96.69 85 ILE A CA 1
ATOM 652 C C . ILE A 1 85 ? -25.019 7.064 28.330 1.00 96.69 85 ILE A C 1
ATOM 654 O O . ILE A 1 85 ? -24.297 6.372 27.618 1.00 96.69 85 ILE A O 1
ATOM 658 N N . LEU A 1 86 ? -25.934 7.908 27.838 1.00 97.25 86 LEU A N 1
ATOM 659 C CA . LEU A 1 86 ? -26.177 8.080 26.404 1.00 97.25 86 LEU A CA 1
ATOM 660 C C . LEU A 1 86 ? -24.938 8.611 25.678 1.00 97.25 86 LEU A C 1
ATOM 662 O O . LEU A 1 86 ? -24.540 8.038 24.671 1.00 97.25 86 LEU A O 1
ATOM 666 N N . VAL A 1 87 ? -24.280 9.643 26.217 1.00 97.69 87 VAL A N 1
ATOM 667 C CA . VAL A 1 87 ? -23.036 10.178 25.638 1.00 97.69 87 VAL A CA 1
ATOM 668 C C . VAL A 1 87 ? -21.943 9.109 25.608 1.00 97.69 87 VAL A C 1
ATOM 670 O O . VAL A 1 87 ? -21.305 8.917 24.575 1.00 97.69 87 VAL A O 1
ATOM 673 N N . SER A 1 88 ? -21.756 8.369 26.705 1.00 97.31 88 SER A N 1
ATOM 674 C CA . SER A 1 88 ? -20.738 7.312 26.771 1.00 97.31 88 SER A CA 1
ATOM 675 C C . SER A 1 88 ? -21.013 6.183 25.778 1.00 97.31 88 SER A C 1
ATOM 677 O O . SER A 1 88 ? -20.084 5.667 25.161 1.00 97.31 88 SER A O 1
ATOM 679 N N . TRP A 1 89 ? -22.284 5.815 25.602 1.00 97.88 89 TRP A N 1
ATOM 680 C CA . TRP A 1 89 ? -22.713 4.816 24.627 1.00 97.88 89 TRP A CA 1
ATOM 681 C C . TRP A 1 89 ? -22.446 5.272 23.190 1.00 97.88 89 TRP A C 1
ATOM 683 O O . TRP A 1 89 ? -21.815 4.543 22.430 1.00 97.88 89 TRP A O 1
ATOM 693 N N . THR A 1 90 ? -22.846 6.495 22.832 1.00 97.69 90 THR A N 1
ATOM 694 C CA . THR A 1 90 ? -22.613 7.048 21.490 1.00 97.69 90 THR A CA 1
ATOM 695 C C . THR A 1 90 ? -21.122 7.129 21.167 1.00 97.69 90 THR A C 1
ATOM 697 O O . THR A 1 90 ? -20.709 6.724 20.081 1.00 97.69 90 THR A O 1
ATOM 700 N N . LEU A 1 91 ? -20.296 7.586 22.115 1.00 97.62 91 LEU A N 1
ATOM 701 C CA . LEU A 1 91 ? -18.842 7.634 21.941 1.00 97.62 91 LEU A CA 1
ATOM 702 C C . LEU A 1 91 ? -18.233 6.240 21.768 1.00 97.62 91 LEU A C 1
ATOM 704 O O . LEU A 1 91 ? -17.361 6.064 20.922 1.00 97.62 91 LEU A O 1
ATOM 708 N N . LEU A 1 92 ? -18.710 5.244 22.519 1.00 97.38 92 LEU A N 1
ATOM 709 C CA . LEU A 1 92 ? -18.259 3.860 22.378 1.00 97.38 92 LEU A CA 1
ATOM 710 C C . LEU A 1 92 ? -18.611 3.294 20.994 1.00 97.38 92 LEU A C 1
ATOM 712 O O . LEU A 1 92 ? -17.765 2.668 20.357 1.00 97.38 92 LEU A O 1
ATOM 716 N N . CYS A 1 93 ? -19.830 3.545 20.507 1.00 97.44 93 CYS A N 1
ATOM 717 C CA . CYS A 1 93 ? -20.248 3.141 19.165 1.00 97.44 93 CYS A CA 1
ATOM 718 C C . CYS A 1 93 ? -19.405 3.810 18.071 1.00 97.44 93 CYS A C 1
ATOM 720 O O . CYS A 1 93 ? -19.011 3.130 17.128 1.00 97.44 93 CYS A O 1
ATOM 722 N N . LEU A 1 94 ? -19.093 5.104 18.201 1.00 96.81 94 LEU A N 1
ATOM 723 C CA . LEU A 1 94 ? -18.231 5.818 17.253 1.00 96.81 94 LEU A CA 1
ATOM 724 C C . LEU A 1 94 ? -16.800 5.269 17.249 1.00 96.81 94 LEU A C 1
ATOM 726 O O . LEU A 1 94 ? -16.238 5.054 16.179 1.00 96.81 94 LEU A O 1
ATOM 730 N N . LEU A 1 95 ? -16.230 4.994 18.425 1.00 95.62 95 LEU A N 1
ATOM 731 C CA . LEU A 1 95 ? -14.890 4.415 18.566 1.00 95.62 95 LEU A CA 1
ATOM 732 C C . LEU A 1 95 ? -14.790 3.037 17.906 1.00 95.62 95 LEU A C 1
ATOM 734 O O . LEU A 1 95 ? -13.911 2.801 17.079 1.00 95.62 95 LEU A O 1
ATOM 738 N N . LEU A 1 96 ? -15.707 2.130 18.253 1.00 94.44 96 LEU A N 1
ATOM 739 C CA . LEU A 1 96 ? -15.711 0.771 17.713 1.00 94.44 96 LEU A CA 1
ATOM 740 C C . LEU A 1 96 ? -16.074 0.759 16.225 1.00 94.44 96 LEU A C 1
ATOM 742 O O . LEU A 1 96 ? -15.434 0.054 15.449 1.00 94.44 96 LEU A O 1
ATOM 746 N N . GLY A 1 97 ? -17.058 1.561 15.815 1.00 95.31 97 GLY A N 1
ATOM 747 C CA . GLY A 1 97 ? -17.463 1.694 14.417 1.00 95.31 97 GLY A CA 1
ATOM 748 C C . GLY A 1 97 ? -16.347 2.259 13.541 1.00 95.31 97 GLY A C 1
ATOM 749 O O . GLY A 1 97 ? -16.054 1.691 12.492 1.00 95.31 97 GLY A O 1
ATOM 750 N N . GLY A 1 98 ? -15.670 3.317 13.997 1.00 93.06 98 GLY A N 1
ATOM 751 C CA . GLY A 1 98 ? -14.520 3.900 13.307 1.00 93.06 98 GLY A CA 1
ATOM 752 C C . GLY A 1 98 ? -13.356 2.920 13.180 1.00 93.06 98 GLY A C 1
ATOM 753 O O . GLY A 1 98 ? -12.763 2.816 12.110 1.00 93.06 98 GLY A O 1
ATOM 754 N N . PHE A 1 99 ? -13.073 2.136 14.225 1.00 91.75 99 PHE A N 1
ATOM 755 C CA . PHE A 1 99 ? -12.043 1.099 14.160 1.00 91.75 99 PHE A CA 1
ATOM 756 C C . PHE A 1 99 ? -12.392 -0.017 13.170 1.00 91.75 99 PHE A C 1
ATOM 758 O O . PHE A 1 99 ? -11.548 -0.410 12.369 1.00 91.75 99 PHE A O 1
ATOM 765 N N . VAL A 1 100 ? -13.635 -0.507 13.179 1.00 92.12 100 VAL A N 1
ATOM 766 C CA . VAL A 1 100 ? -14.085 -1.517 12.210 1.00 92.12 100 VAL A CA 1
ATOM 767 C C . VAL A 1 100 ? -13.988 -0.972 10.787 1.00 92.12 100 VAL A C 1
ATOM 769 O O . VAL A 1 100 ? -13.452 -1.656 9.921 1.00 92.12 100 VAL A O 1
ATOM 772 N N . LEU A 1 101 ? -14.437 0.265 10.549 1.00 92.38 101 LEU A N 1
ATOM 773 C CA . LEU A 1 101 ? -14.332 0.911 9.241 1.00 92.38 101 LEU A CA 1
ATOM 774 C C . LEU A 1 101 ? -12.868 1.057 8.806 1.00 92.38 101 LEU A C 1
ATOM 776 O O . LEU A 1 101 ? -12.544 0.756 7.665 1.00 92.38 101 LEU A O 1
ATOM 780 N N . MET A 1 102 ? -11.974 1.454 9.715 1.00 89.44 102 MET A N 1
ATOM 781 C CA . MET A 1 102 ? -10.537 1.532 9.449 1.00 89.44 102 MET A CA 1
ATOM 782 C C . MET A 1 102 ? -9.976 0.167 9.039 1.00 89.44 102 MET A C 1
ATOM 784 O O . MET A 1 102 ? -9.324 0.078 8.006 1.00 89.44 102 MET A O 1
ATOM 788 N N . VAL A 1 103 ? -10.256 -0.899 9.798 1.00 86.94 103 VAL A N 1
ATOM 789 C CA . VAL A 1 103 ? -9.784 -2.258 9.481 1.00 86.94 103 VAL A CA 1
ATOM 790 C C . VAL A 1 103 ? -10.330 -2.729 8.136 1.00 86.94 103 VAL A C 1
ATOM 792 O O . VAL A 1 103 ? -9.566 -3.244 7.323 1.00 86.94 103 VAL A O 1
ATOM 795 N N . VAL A 1 104 ? -11.623 -2.526 7.875 1.00 86.88 104 VAL A N 1
ATOM 796 C CA . VAL A 1 104 ? -12.250 -2.883 6.594 1.00 86.88 104 VAL A CA 1
ATOM 797 C C . VAL A 1 104 ? -11.628 -2.098 5.447 1.00 86.88 104 VAL A C 1
ATOM 799 O O . VAL A 1 104 ? -11.360 -2.691 4.412 1.00 86.88 104 VAL A O 1
ATOM 802 N N . SER A 1 105 ? -11.334 -0.811 5.622 1.00 84.00 105 SER A N 1
ATOM 803 C CA . SER A 1 105 ? -10.632 -0.019 4.612 1.00 84.00 105 SER A CA 1
ATOM 804 C C . SER A 1 105 ? -9.213 -0.535 4.404 1.00 84.00 105 SER A C 1
ATOM 806 O O . SER A 1 105 ? -8.837 -0.819 3.279 1.00 84.00 105 SER A O 1
ATOM 808 N N . THR A 1 106 ? -8.419 -0.740 5.455 1.00 80.88 106 THR A N 1
ATOM 809 C CA . THR A 1 106 ? -7.030 -1.205 5.308 1.00 80.88 106 THR A CA 1
ATOM 810 C C . THR A 1 106 ? -6.949 -2.594 4.669 1.00 80.88 106 THR A C 1
ATOM 812 O O . THR A 1 106 ? -6.124 -2.818 3.787 1.00 80.88 106 THR A O 1
ATOM 815 N N . VAL A 1 107 ? -7.815 -3.525 5.077 1.00 80.62 107 VAL A N 1
ATOM 816 C CA . VAL A 1 107 ? -7.885 -4.868 4.483 1.00 80.62 107 VAL A CA 1
ATOM 817 C C . VAL A 1 107 ? -8.502 -4.812 3.089 1.00 80.62 107 VAL A C 1
ATOM 819 O O . VAL A 1 107 ? -8.030 -5.502 2.198 1.00 80.62 107 VAL A O 1
ATOM 822 N N . GLY A 1 108 ? -9.522 -3.984 2.882 1.00 76.19 108 GLY A N 1
ATOM 823 C CA . GLY A 1 108 ? -10.201 -3.800 1.603 1.00 76.19 108 GLY A CA 1
ATOM 824 C C . GLY A 1 108 ? -9.284 -3.205 0.544 1.00 76.19 108 GLY A C 1
ATOM 825 O O . GLY A 1 108 ? -9.217 -3.749 -0.546 1.00 76.19 108 GLY A O 1
ATOM 826 N N . PHE A 1 109 ? -8.510 -2.171 0.875 1.00 70.75 109 PHE A N 1
ATOM 827 C CA . PHE A 1 109 ? -7.469 -1.619 0.004 1.00 70.75 109 PHE A CA 1
ATOM 828 C C . PHE A 1 109 ? -6.321 -2.611 -0.209 1.00 70.75 109 PHE A C 1
ATOM 830 O O . PHE A 1 109 ? -5.826 -2.726 -1.323 1.00 70.75 109 PHE A O 1
ATOM 837 N N . GLY A 1 110 ? -5.939 -3.375 0.820 1.00 65.81 110 GLY A N 1
ATOM 838 C CA . GLY A 1 110 ? -4.936 -4.434 0.683 1.00 65.81 110 GLY A CA 1
ATOM 839 C C . GLY A 1 110 ? -5.394 -5.593 -0.209 1.00 65.81 110 GLY A C 1
ATOM 840 O O . GLY A 1 110 ? -4.605 -6.115 -0.980 1.00 65.81 110 GLY A O 1
ATOM 841 N N . ALA A 1 111 ? -6.668 -5.981 -0.147 1.00 63.09 111 ALA A N 1
ATOM 842 C CA . ALA A 1 111 ? -7.260 -7.010 -1.002 1.00 63.09 111 ALA A CA 1
ATOM 843 C C . ALA A 1 111 ? -7.623 -6.471 -2.396 1.00 63.09 111 ALA A C 1
ATOM 845 O O . ALA A 1 111 ? -7.631 -7.221 -3.367 1.00 63.09 111 ALA A O 1
ATOM 846 N N . MET A 1 112 ? -7.878 -5.164 -2.503 1.00 58.62 112 MET A N 1
ATOM 847 C CA . MET A 1 112 ? -7.912 -4.409 -3.755 1.00 58.62 112 MET A CA 1
ATOM 848 C C . MET A 1 112 ? -6.511 -4.014 -4.237 1.00 58.62 112 MET A C 1
ATOM 850 O O . MET A 1 112 ? -6.412 -3.164 -5.122 1.00 58.62 112 MET A O 1
ATOM 854 N N . SER A 1 113 ? -5.436 -4.678 -3.786 1.00 58.78 113 SER A N 1
ATOM 855 C CA . SER A 1 113 ? -4.247 -4.845 -4.630 1.00 58.78 113 SER A CA 1
ATOM 856 C C . SER A 1 113 ? -4.640 -5.723 -5.827 1.00 58.78 113 SER A C 1
ATOM 858 O O . SER A 1 113 ? -4.230 -6.877 -5.966 1.00 58.78 113 SER A O 1
ATOM 860 N N . GLN A 1 114 ? -5.554 -5.209 -6.644 1.00 64.56 114 GLN A N 1
ATOM 861 C CA . GLN A 1 114 ? -5.922 -5.794 -7.906 1.00 64.56 114 GLN A CA 1
ATOM 862 C C . GLN A 1 114 ? -4.628 -5.864 -8.690 1.00 64.56 114 GLN A C 1
ATOM 864 O O . GLN A 1 114 ? -3.855 -4.907 -8.728 1.00 64.56 114 GLN A O 1
ATOM 869 N N . THR A 1 115 ? -4.358 -7.043 -9.225 1.00 73.44 115 THR A N 1
ATOM 870 C CA . THR A 1 115 ? -3.274 -7.205 -10.172 1.00 73.44 115 THR A CA 1
ATOM 871 C C . THR A 1 115 ? -3.638 -6.316 -11.354 1.00 73.44 115 THR A C 1
ATOM 873 O O . THR A 1 115 ? -4.606 -6.593 -12.066 1.00 73.44 115 THR A O 1
ATOM 876 N N . THR A 1 116 ? -2.954 -5.186 -11.489 1.00 79.06 116 THR A N 1
ATOM 877 C CA . THR A 1 116 ? -3.233 -4.229 -12.551 1.00 79.06 116 THR A CA 1
ATOM 878 C C . THR A 1 116 ? -2.480 -4.703 -13.776 1.00 79.06 116 THR A C 1
ATOM 880 O O . THR A 1 116 ? -1.268 -4.915 -13.731 1.00 79.06 116 THR A O 1
ATOM 883 N N . ARG A 1 117 ? -3.215 -4.910 -14.867 1.00 85.94 117 ARG A N 1
ATOM 884 C CA . ARG A 1 117 ? -2.624 -5.222 -16.162 1.00 85.94 117 ARG A CA 1
ATOM 885 C C . ARG A 1 117 ? -2.388 -3.921 -16.921 1.00 85.94 117 ARG A C 1
ATOM 887 O O . ARG A 1 117 ? -3.337 -3.184 -17.180 1.00 85.94 117 ARG A O 1
ATOM 894 N N . PHE A 1 118 ? -1.137 -3.665 -17.271 1.00 82.94 118 PHE A N 1
ATOM 895 C CA . PHE A 1 118 ? -0.694 -2.536 -18.073 1.00 82.94 118 PHE A CA 1
ATOM 896 C C . PHE A 1 118 ? -0.362 -3.028 -19.469 1.00 82.94 118 PHE A C 1
ATOM 898 O O . PHE A 1 118 ? 0.548 -3.831 -19.647 1.00 82.94 118 PHE A O 1
ATOM 905 N N . THR A 1 119 ? -1.094 -2.531 -20.458 1.00 85.94 119 THR A N 1
ATOM 906 C CA . THR A 1 119 ? -0.773 -2.768 -21.861 1.00 85.94 119 THR A CA 1
ATOM 907 C C . THR A 1 119 ? -0.483 -1.425 -22.510 1.00 85.94 119 THR A C 1
ATOM 909 O O . THR A 1 119 ? -1.369 -0.571 -22.555 1.00 85.94 119 THR A O 1
ATOM 912 N N . TYR A 1 120 ? 0.739 -1.224 -22.998 1.00 85.88 120 TYR A N 1
ATOM 913 C CA . TYR A 1 120 ? 1.097 -0.008 -23.723 1.00 85.88 120 TYR A CA 1
ATOM 914 C C . TYR A 1 120 ? 2.033 -0.302 -24.891 1.00 85.88 120 TYR A C 1
ATOM 916 O O . TYR A 1 120 ? 2.707 -1.330 -24.943 1.00 85.88 120 TYR A O 1
ATOM 924 N N . SER A 1 121 ? 2.024 0.620 -25.848 1.00 88.25 121 SER A N 1
ATOM 925 C CA . SER A 1 121 ? 2.866 0.578 -27.031 1.00 88.25 121 SER A CA 1
ATOM 926 C C . SER A 1 121 ? 3.382 1.980 -27.318 1.00 88.25 121 SER A C 1
ATOM 928 O O . SER A 1 121 ? 2.583 2.885 -27.569 1.00 88.25 121 SER A O 1
ATOM 930 N N . GLN A 1 122 ? 4.694 2.172 -27.249 1.00 85.69 122 GLN A N 1
ATOM 931 C CA . GLN A 1 122 ? 5.353 3.454 -27.500 1.00 85.69 122 GLN A CA 1
ATOM 932 C C . GLN A 1 122 ? 6.425 3.272 -28.564 1.00 85.69 122 GLN A C 1
ATOM 934 O O . GLN A 1 122 ? 7.104 2.253 -28.601 1.00 85.69 122 GLN A O 1
ATOM 939 N N . THR A 1 123 ? 6.553 4.237 -29.470 1.00 85.38 123 THR A N 1
ATOM 940 C CA . THR A 1 123 ? 7.569 4.218 -30.525 1.00 85.38 123 THR A CA 1
ATOM 941 C C . THR A 1 123 ? 8.396 5.479 -30.423 1.00 85.38 123 THR A C 1
ATOM 943 O O . THR A 1 123 ? 7.852 6.580 -30.411 1.00 85.38 123 THR A O 1
ATOM 946 N N . PHE A 1 124 ? 9.701 5.291 -30.386 1.00 82.12 124 PHE A N 1
ATOM 947 C CA . PHE A 1 124 ? 10.700 6.329 -30.316 1.00 82.12 124 PHE A CA 1
ATOM 948 C C . PHE A 1 124 ? 11.505 6.319 -31.588 1.00 82.12 124 PHE A C 1
ATOM 950 O O . PHE A 1 124 ? 11.826 5.270 -32.147 1.00 82.12 124 PHE A O 1
ATOM 957 N N . ARG A 1 125 ? 11.810 7.516 -32.049 1.00 79.81 125 ARG A N 1
ATOM 958 C CA . ARG A 1 125 ? 12.562 7.725 -33.265 1.00 79.81 125 ARG A CA 1
ATOM 959 C C . ARG A 1 125 ? 13.859 8.389 -32.871 1.00 79.81 125 ARG A C 1
ATOM 961 O O . ARG A 1 125 ? 13.828 9.457 -32.264 1.00 79.81 125 ARG A O 1
ATOM 968 N N . SER A 1 126 ? 14.975 7.742 -33.176 1.00 73.69 126 SER A N 1
ATOM 969 C CA . SER A 1 126 ? 16.274 8.288 -32.816 1.00 73.69 126 SER A CA 1
ATOM 970 C C . SER A 1 126 ? 16.514 9.592 -33.583 1.00 73.69 126 SER A C 1
ATOM 972 O O . SER A 1 126 ? 16.384 9.654 -34.810 1.00 73.69 126 SER A O 1
ATOM 974 N N . THR A 1 127 ? 16.831 10.666 -32.864 1.00 69.00 127 THR A N 1
ATOM 975 C CA . THR A 1 127 ? 17.142 11.978 -33.440 1.00 69.00 127 THR A CA 1
ATOM 976 C C . THR A 1 127 ? 18.578 12.335 -33.121 1.00 69.00 127 THR A C 1
ATOM 978 O O . THR A 1 127 ? 18.925 12.594 -31.966 1.00 69.00 127 THR A O 1
ATOM 981 N N . ARG A 1 128 ? 19.413 12.385 -34.155 1.00 66.56 128 ARG A N 1
ATOM 982 C CA . ARG A 1 128 ? 20.781 12.864 -34.053 1.00 66.56 128 ARG A CA 1
ATOM 983 C C . ARG A 1 128 ? 20.758 14.372 -33.836 1.00 66.56 128 ARG A C 1
ATOM 985 O O . ARG A 1 128 ? 20.314 15.123 -34.707 1.00 66.56 128 ARG A O 1
ATOM 992 N N . ASP A 1 129 ? 21.262 14.790 -32.686 1.00 59.62 129 ASP A N 1
ATOM 993 C CA . ASP A 1 129 ? 21.515 16.191 -32.387 1.00 59.62 129 ASP A CA 1
ATOM 994 C C . ASP A 1 129 ? 23.020 16.457 -32.488 1.00 59.62 129 ASP A C 1
ATOM 996 O O . ASP A 1 129 ? 23.813 15.933 -31.705 1.00 59.62 129 ASP A O 1
ATOM 1000 N N . ASP A 1 130 ? 23.422 17.239 -33.491 1.00 61.62 130 ASP A N 1
ATOM 1001 C CA . ASP A 1 130 ? 24.807 17.701 -33.632 1.00 61.62 130 ASP A CA 1
ATOM 1002 C C . ASP A 1 130 ? 25.035 19.048 -32.895 1.00 61.62 130 ASP A C 1
ATOM 1004 O O . ASP A 1 130 ? 26.026 19.736 -33.147 1.00 61.62 130 ASP A O 1
ATOM 1008 N N . GLY A 1 131 ? 24.141 19.430 -31.970 1.00 54.09 131 GLY A N 1
ATOM 1009 C CA . GLY A 1 131 ? 24.356 20.495 -30.983 1.00 54.09 131 GLY A CA 1
ATOM 1010 C C . GLY A 1 131 ? 23.941 21.903 -31.412 1.00 54.09 131 GLY A C 1
ATOM 1011 O O . GLY A 1 131 ? 24.375 22.860 -30.787 1.00 54.09 131 GLY A O 1
ATOM 1012 N N . ASN A 1 132 ? 23.144 22.050 -32.476 1.00 51.09 132 ASN A N 1
ATOM 1013 C CA . ASN A 1 132 ? 22.545 23.338 -32.893 1.00 51.09 132 ASN A CA 1
ATOM 1014 C C . ASN A 1 132 ? 21.378 23.185 -33.890 1.00 51.09 132 ASN A C 1
ATOM 1016 O O . ASN A 1 132 ? 20.660 24.141 -34.172 1.00 51.09 132 ASN A O 1
ATOM 1020 N N . THR A 1 133 ? 21.189 21.993 -34.453 1.00 50.97 133 THR A N 1
ATOM 1021 C CA . THR A 1 133 ? 20.030 21.640 -35.279 1.00 50.97 133 THR A CA 1
ATOM 1022 C C . THR A 1 133 ? 19.874 20.123 -35.202 1.00 50.97 133 THR A C 1
ATOM 1024 O O . THR A 1 133 ? 20.895 19.443 -35.310 1.00 50.97 133 THR A O 1
ATOM 1027 N N . PRO A 1 134 ? 18.650 19.574 -35.083 1.00 54.94 134 PRO A N 1
ATOM 1028 C CA . PRO A 1 134 ? 18.410 18.150 -35.295 1.00 54.94 134 PRO A CA 1
ATOM 1029 C C . PRO A 1 134 ? 18.753 17.831 -36.758 1.00 54.94 134 PRO A C 1
ATOM 1031 O O . PRO A 1 134 ? 17.953 18.040 -37.670 1.00 54.94 134 PRO A O 1
ATOM 1034 N N . THR A 1 135 ? 19.998 17.442 -37.014 1.00 46.41 135 THR A N 1
ATOM 1035 C CA . THR A 1 135 ? 20.585 17.346 -38.361 1.00 46.41 135 THR A CA 1
ATOM 1036 C C . THR A 1 135 ? 20.296 16.009 -39.032 1.00 46.41 135 THR A C 1
ATOM 1038 O O . THR A 1 135 ? 20.572 15.848 -40.222 1.00 46.41 135 THR A O 1
ATOM 1041 N N . GLY A 1 136 ? 19.677 15.062 -38.330 1.00 53.53 136 GLY A N 1
ATOM 1042 C CA . GLY A 1 136 ? 19.162 13.852 -38.953 1.00 53.53 136 GLY A CA 1
ATOM 1043 C C . GLY A 1 136 ? 18.410 12.952 -37.988 1.00 53.53 136 GLY A C 1
ATOM 1044 O O . GLY A 1 136 ? 18.703 12.886 -36.803 1.00 53.53 136 GLY A O 1
ATOM 1045 N N . VAL A 1 137 ? 17.440 12.217 -38.513 1.00 57.25 137 VAL A N 1
ATOM 1046 C CA . VAL A 1 137 ? 16.905 11.031 -37.845 1.00 57.25 137 VAL A CA 1
ATOM 1047 C C . VAL A 1 137 ? 18.032 9.995 -37.872 1.00 57.25 137 VAL A C 1
ATOM 1049 O O . VAL A 1 137 ? 18.547 9.722 -38.962 1.00 57.25 137 VAL A O 1
ATOM 1052 N N . ALA A 1 138 ? 18.481 9.450 -36.734 1.00 62.09 138 ALA A N 1
ATOM 1053 C CA . ALA A 1 138 ? 19.309 8.250 -36.839 1.00 62.09 138 ALA A CA 1
ATOM 1054 C C . ALA A 1 138 ? 18.401 7.192 -37.454 1.00 62.09 138 ALA A C 1
ATOM 1056 O O . ALA A 1 138 ? 17.257 7.075 -37.039 1.00 62.09 138 ALA A O 1
ATOM 1057 N N . GLY A 1 139 ? 18.852 6.537 -38.521 1.00 83.69 139 GLY A N 1
ATOM 1058 C CA . GLY A 1 139 ? 17.972 5.799 -39.426 1.00 83.69 139 GLY A CA 1
ATOM 1059 C C . GLY A 1 139 ? 17.417 4.504 -38.837 1.00 83.69 139 GLY A C 1
ATOM 1060 O O . GLY A 1 139 ? 17.633 3.445 -39.418 1.00 83.69 139 GLY A O 1
ATOM 1061 N N . TYR A 1 140 ? 16.786 4.560 -37.666 1.00 87.44 140 TYR A N 1
ATOM 1062 C CA . TYR A 1 140 ? 16.087 3.491 -36.990 1.00 87.44 140 TYR A CA 1
ATOM 1063 C C . TYR A 1 140 ? 15.074 4.032 -35.963 1.00 87.44 140 TYR A C 1
ATOM 1065 O O . TYR A 1 140 ? 15.276 5.069 -35.330 1.00 87.44 140 TYR A O 1
ATOM 1073 N N . ASP A 1 141 ? 13.997 3.274 -35.775 1.00 89.81 141 ASP A N 1
ATOM 1074 C CA . ASP A 1 141 ? 12.981 3.495 -34.748 1.00 89.81 141 ASP A CA 1
ATOM 1075 C C . ASP A 1 141 ? 13.051 2.366 -33.704 1.00 89.81 141 ASP A C 1
ATOM 1077 O O . ASP A 1 141 ? 13.304 1.206 -34.041 1.00 89.81 141 ASP A O 1
ATOM 1081 N N . VAL A 1 142 ? 12.789 2.678 -32.436 1.00 91.38 142 VAL A N 1
ATOM 1082 C CA . VAL A 1 142 ? 12.694 1.713 -31.333 1.00 91.38 142 VAL A CA 1
ATOM 1083 C C . VAL A 1 142 ? 11.281 1.741 -30.774 1.00 91.38 142 VAL A C 1
ATOM 1085 O O . VAL A 1 142 ? 10.796 2.776 -30.334 1.00 91.38 142 VAL A O 1
ATOM 1088 N N . ARG A 1 143 ? 10.599 0.601 -30.767 1.00 92.75 143 ARG A N 1
ATOM 1089 C CA . ARG A 1 143 ? 9.239 0.469 -30.243 1.00 92.75 143 ARG A CA 1
ATOM 1090 C C . ARG A 1 143 ? 9.207 -0.463 -29.044 1.00 92.75 143 ARG A C 1
ATOM 1092 O O . ARG A 1 143 ? 9.694 -1.580 -29.133 1.00 92.75 143 ARG A O 1
ATOM 1099 N N . PHE A 1 144 ? 8.578 -0.022 -27.967 1.00 93.62 144 PHE A N 1
ATOM 1100 C CA . PHE A 1 144 ? 8.305 -0.812 -26.777 1.00 93.62 144 PHE A CA 1
ATOM 1101 C C . PHE A 1 144 ? 6.855 -1.264 -26.815 1.00 93.62 144 PHE A C 1
ATOM 1103 O O . PHE A 1 144 ? 5.949 -0.437 -26.891 1.00 93.62 144 PHE A O 1
ATOM 1110 N N . ASP A 1 145 ? 6.637 -2.570 -26.756 1.00 94.06 145 ASP A N 1
ATOM 1111 C CA . ASP A 1 145 ? 5.330 -3.188 -26.592 1.00 94.06 145 ASP A CA 1
ATOM 1112 C C . ASP A 1 145 ? 5.343 -3.970 -25.280 1.00 94.06 145 ASP A C 1
ATOM 1114 O O . ASP A 1 145 ? 6.043 -4.977 -25.148 1.00 94.06 145 ASP A O 1
ATOM 1118 N N . ALA A 1 146 ? 4.583 -3.496 -24.298 1.00 93.88 146 ALA A N 1
ATOM 1119 C CA . ALA A 1 146 ? 4.563 -4.067 -22.962 1.00 93.88 146 ALA A CA 1
ATOM 1120 C C . ALA A 1 146 ? 3.157 -4.558 -22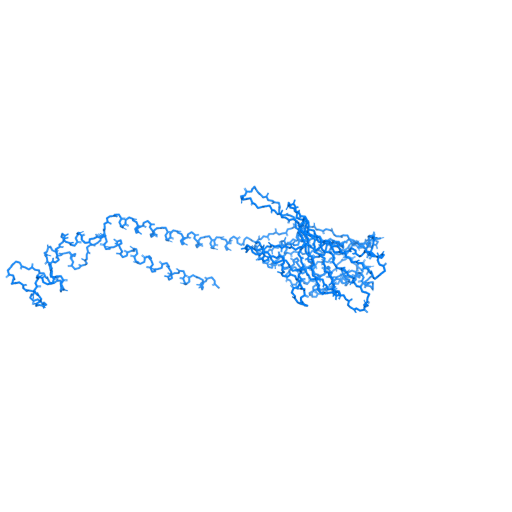.612 1.00 93.88 146 ALA A C 1
ATOM 1122 O O . ALA A 1 146 ? 2.175 -3.835 -22.785 1.00 93.88 146 ALA A O 1
ATOM 1123 N N . ASP A 1 147 ? 3.070 -5.778 -22.091 1.00 93.94 147 ASP A N 1
ATOM 1124 C CA . ASP A 1 147 ? 1.873 -6.365 -21.497 1.00 93.94 147 ASP A CA 1
ATOM 1125 C C . ASP A 1 147 ? 2.241 -6.916 -20.120 1.00 93.94 147 ASP A C 1
ATOM 1127 O O . ASP A 1 147 ? 2.646 -8.069 -19.969 1.00 93.94 147 ASP A O 1
ATOM 1131 N N . LEU A 1 148 ? 2.187 -6.040 -19.123 1.00 92.81 148 LEU A N 1
ATOM 1132 C CA . LEU A 1 148 ? 2.748 -6.245 -17.795 1.00 92.81 148 LEU A CA 1
ATOM 1133 C C . LEU A 1 148 ? 1.639 -6.379 -16.766 1.00 92.81 148 LEU A C 1
ATOM 1135 O O . LEU A 1 148 ? 0.559 -5.812 -16.895 1.00 92.81 148 LEU A O 1
ATOM 1139 N N . THR A 1 149 ? 1.909 -7.130 -15.713 1.00 91.19 149 THR A N 1
ATOM 1140 C CA . THR A 1 149 ? 1.006 -7.308 -14.583 1.00 91.19 149 THR A CA 1
ATOM 1141 C C . THR A 1 149 ? 1.760 -6.972 -13.305 1.00 91.19 149 THR A C 1
ATOM 1143 O O . THR A 1 149 ? 2.762 -7.621 -12.986 1.00 91.19 149 THR A O 1
ATOM 1146 N N . THR A 1 150 ? 1.280 -5.969 -12.571 1.00 87.75 150 THR A N 1
ATOM 1147 C CA . THR A 1 150 ? 1.879 -5.522 -11.304 1.00 87.75 150 THR A CA 1
ATOM 1148 C C . THR A 1 150 ? 0.864 -5.539 -10.171 1.00 87.75 150 THR A C 1
ATOM 1150 O O . THR A 1 150 ? -0.346 -5.623 -10.391 1.00 87.75 150 THR A O 1
ATOM 1153 N N . ASP A 1 151 ? 1.354 -5.422 -8.940 1.00 83.25 151 ASP A N 1
ATOM 1154 C CA . ASP A 1 151 ? 0.507 -4.935 -7.853 1.00 83.25 151 ASP A CA 1
ATOM 1155 C C . ASP A 1 151 ? 0.356 -3.409 -7.981 1.00 83.25 151 ASP A C 1
ATOM 1157 O O . ASP A 1 151 ? 1.218 -2.750 -8.560 1.00 83.25 151 ASP A O 1
ATOM 1161 N N . PHE A 1 152 ? -0.735 -2.857 -7.437 1.00 68.56 152 PHE A N 1
ATOM 1162 C CA . PHE A 1 152 ? -1.157 -1.448 -7.553 1.00 68.56 152 PHE A CA 1
ATOM 1163 C C . PHE A 1 152 ? -0.022 -0.404 -7.488 1.00 68.56 152 PHE A C 1
ATOM 1165 O O . PHE A 1 152 ? -0.089 0.592 -8.198 1.00 68.56 152 PHE A O 1
ATOM 1172 N N . VAL A 1 153 ? 1.013 -0.645 -6.675 1.00 66.69 153 VAL A N 1
ATOM 1173 C CA . VAL A 1 153 ? 2.293 0.080 -6.690 1.00 66.69 153 VAL A CA 1
ATOM 1174 C C . VAL A 1 153 ? 3.388 -0.926 -6.327 1.00 66.69 153 VAL A C 1
ATOM 1176 O O . VAL A 1 153 ? 3.554 -1.269 -5.153 1.00 66.69 153 VAL A O 1
ATOM 1179 N N . GLY A 1 154 ? 4.087 -1.472 -7.317 1.00 74.19 154 GLY A N 1
ATOM 1180 C CA . GLY A 1 154 ? 5.125 -2.469 -7.076 1.00 74.19 154 GLY A CA 1
ATOM 1181 C C . GLY A 1 154 ? 5.803 -2.963 -8.352 1.00 74.19 154 GLY A C 1
ATOM 1182 O O . GLY A 1 154 ? 5.325 -2.666 -9.447 1.00 74.19 154 GLY A O 1
ATOM 1183 N N . PRO A 1 155 ? 6.893 -3.737 -8.205 1.00 82.81 155 PRO A N 1
ATOM 1184 C CA . PRO A 1 155 ? 7.628 -4.277 -9.340 1.00 82.81 155 PRO A CA 1
ATOM 1185 C C . PRO A 1 155 ? 6.739 -5.196 -10.180 1.00 82.81 155 PRO A C 1
ATOM 1187 O O . PRO A 1 155 ? 5.752 -5.769 -9.691 1.00 82.81 155 PRO A O 1
ATOM 1190 N N . VAL A 1 156 ? 7.113 -5.367 -11.446 1.00 89.31 156 VAL A N 1
ATOM 1191 C CA . VAL A 1 156 ? 6.418 -6.288 -12.345 1.00 89.31 156 VAL A CA 1
ATOM 1192 C C . VAL A 1 156 ? 6.452 -7.711 -11.784 1.00 89.31 156 VAL A C 1
ATOM 1194 O O . VAL A 1 156 ? 7.492 -8.214 -11.366 1.00 89.31 156 VAL A O 1
ATOM 1197 N N . LYS A 1 157 ? 5.293 -8.379 -11.773 1.00 91.88 157 LYS A N 1
ATOM 1198 C CA . LYS A 1 157 ? 5.167 -9.774 -11.321 1.00 91.88 157 LYS A CA 1
ATOM 1199 C C . LYS A 1 157 ? 5.168 -10.786 -12.450 1.00 91.88 157 LYS A C 1
ATOM 1201 O O . LYS A 1 157 ? 5.534 -11.936 -12.237 1.00 91.88 157 LYS A O 1
ATOM 1206 N N . SER A 1 158 ? 4.646 -10.392 -13.605 1.00 93.50 158 SER A N 1
ATOM 1207 C CA . SER A 1 158 ? 4.550 -11.237 -14.794 1.00 93.50 158 SER A CA 1
ATOM 1208 C C . SER A 1 158 ? 4.188 -10.383 -16.000 1.00 93.50 158 SER A C 1
ATOM 1210 O O . SER A 1 158 ? 3.681 -9.271 -15.839 1.00 93.50 158 SER A O 1
ATOM 1212 N N . GLY A 1 159 ? 4.407 -10.907 -17.199 1.00 93.81 159 GLY A N 1
ATOM 1213 C CA . GLY A 1 159 ? 4.040 -10.233 -18.434 1.00 93.81 159 GLY A CA 1
ATOM 1214 C C . GLY A 1 159 ? 5.021 -10.525 -19.552 1.00 93.81 159 GLY A C 1
ATOM 1215 O O . GLY A 1 159 ? 5.834 -11.442 -19.450 1.00 93.81 159 GLY A O 1
ATOM 1216 N N . ALA A 1 160 ? 4.945 -9.718 -20.600 1.00 93.88 160 ALA A N 1
ATOM 1217 C CA . ALA A 1 160 ? 5.915 -9.701 -21.679 1.00 93.88 160 ALA A CA 1
ATOM 1218 C C . ALA A 1 160 ? 6.290 -8.255 -22.004 1.00 93.88 160 ALA A C 1
ATOM 1220 O O . ALA A 1 160 ? 5.412 -7.400 -22.135 1.00 93.88 160 ALA A O 1
ATOM 1221 N N . LEU A 1 161 ? 7.585 -7.997 -22.161 1.00 96.06 161 LEU A N 1
ATOM 1222 C CA . LEU A 1 161 ? 8.102 -6.765 -22.739 1.00 96.06 161 LEU A CA 1
ATOM 1223 C C . LEU A 1 161 ? 8.799 -7.122 -24.050 1.00 96.06 161 LEU A C 1
ATOM 1225 O O . LEU A 1 161 ? 9.638 -8.017 -24.089 1.00 96.06 161 LEU A O 1
ATOM 1229 N N . THR A 1 162 ? 8.426 -6.462 -25.139 1.00 96.94 162 THR A N 1
ATOM 1230 C CA . THR A 1 162 ? 9.077 -6.630 -26.440 1.00 96.94 162 THR A CA 1
ATOM 1231 C C . THR A 1 162 ? 9.597 -5.288 -26.919 1.00 96.94 162 THR A C 1
ATOM 1233 O O . THR A 1 162 ? 8.835 -4.330 -27.025 1.00 96.94 162 THR A O 1
ATOM 1236 N N . VAL A 1 163 ? 10.885 -5.227 -27.241 1.00 96.12 163 VAL A N 1
ATOM 1237 C CA . VAL A 1 163 ? 11.513 -4.071 -27.879 1.00 96.12 163 VAL A CA 1
ATOM 1238 C C . VAL A 1 163 ? 11.751 -4.398 -29.349 1.00 96.12 163 VAL A C 1
ATOM 1240 O O . VAL A 1 163 ? 12.499 -5.310 -29.688 1.00 96.12 163 VAL A O 1
ATOM 1243 N N . SER A 1 164 ? 11.102 -3.660 -30.238 1.00 96.12 164 SER A N 1
ATOM 1244 C CA . SER A 1 164 ? 11.261 -3.760 -31.684 1.00 96.12 164 SER A CA 1
ATOM 1245 C C . SER A 1 164 ? 12.190 -2.658 -32.178 1.00 96.12 164 SER A C 1
ATOM 1247 O O . SER A 1 164 ? 11.810 -1.491 -32.193 1.00 96.12 164 SER A O 1
ATOM 1249 N N . ILE A 1 165 ? 13.373 -3.029 -32.653 1.00 95.00 165 ILE A N 1
ATOM 1250 C CA . ILE A 1 165 ? 14.350 -2.123 -33.261 1.00 95.00 165 ILE A CA 1
ATOM 1251 C C . ILE A 1 165 ? 14.209 -2.233 -34.778 1.00 95.00 165 ILE A C 1
ATOM 1253 O O . ILE A 1 165 ? 14.456 -3.290 -35.367 1.00 95.00 165 ILE A O 1
ATOM 1257 N N . ARG A 1 166 ? 13.782 -1.149 -35.423 1.00 94.38 166 ARG A N 1
ATOM 1258 C CA . ARG A 1 166 ? 13.499 -1.089 -36.856 1.00 94.38 166 ARG A CA 1
ATOM 1259 C C . ARG A 1 166 ? 14.433 -0.092 -37.546 1.00 94.38 166 ARG A C 1
ATOM 1261 O O . ARG A 1 166 ? 14.090 1.084 -37.607 1.00 94.38 166 ARG A O 1
ATOM 1268 N N . PRO A 1 167 ? 15.568 -0.537 -38.103 1.00 91.94 167 PRO A N 1
ATOM 1269 C CA . PRO A 1 167 ? 16.378 0.302 -38.980 1.00 91.94 167 PRO A CA 1
ATOM 1270 C C . PRO A 1 167 ? 15.627 0.663 -40.272 1.00 91.94 167 PRO A C 1
ATOM 1272 O O . PRO A 1 167 ? 14.863 -0.143 -40.804 1.00 91.94 167 PRO A O 1
ATOM 1275 N N . ASP A 1 168 ? 15.879 1.860 -40.802 1.00 89.50 168 ASP A N 1
ATOM 1276 C CA . ASP A 1 168 ? 15.356 2.363 -42.081 1.00 89.50 168 ASP A CA 1
ATOM 1277 C C . ASP A 1 168 ? 15.794 1.463 -43.244 1.00 89.50 168 ASP A C 1
ATOM 1279 O O . ASP A 1 168 ? 15.045 1.219 -44.193 1.00 89.50 168 ASP A O 1
ATOM 1283 N N . SER A 1 169 ? 17.016 0.940 -43.148 1.00 83.62 169 SER A N 1
ATOM 1284 C CA . SER A 1 169 ? 17.611 0.013 -44.103 1.00 83.62 169 SER A CA 1
ATOM 1285 C C . SER A 1 169 ? 18.114 -1.238 -43.383 1.00 83.62 169 SER A C 1
ATOM 1287 O O . SER A 1 169 ? 19.307 -1.376 -43.124 1.00 83.62 169 SER A O 1
ATOM 1289 N N . GLY A 1 170 ? 17.214 -2.158 -43.039 1.00 85.75 170 GLY A N 1
ATOM 1290 C CA . GLY A 1 170 ? 17.598 -3.435 -42.438 1.00 85.75 170 GLY A CA 1
ATOM 1291 C C . GLY A 1 170 ? 16.412 -4.274 -41.963 1.00 85.75 170 GLY A C 1
ATOM 1292 O O . GLY A 1 170 ? 15.258 -3.853 -42.093 1.00 85.75 170 GLY A O 1
ATOM 1293 N N . PRO A 1 171 ? 16.673 -5.483 -41.440 1.00 89.38 171 PRO A N 1
ATOM 1294 C CA . PRO A 1 171 ? 15.642 -6.299 -40.821 1.00 89.38 171 PRO A CA 1
ATOM 1295 C C . PRO A 1 171 ? 15.239 -5.725 -39.455 1.00 89.38 171 PRO A C 1
ATOM 1297 O O . PRO A 1 171 ? 16.057 -5.170 -38.727 1.00 89.38 171 PRO A O 1
ATOM 1300 N N . THR A 1 172 ? 13.965 -5.873 -39.093 1.00 93.75 172 THR A N 1
ATOM 1301 C CA . THR A 1 172 ? 13.487 -5.536 -37.746 1.00 93.75 172 THR A CA 1
ATOM 1302 C C . THR A 1 172 ? 13.952 -6.593 -36.751 1.00 93.75 172 THR A C 1
ATOM 1304 O O . THR A 1 172 ? 13.696 -7.782 -36.949 1.00 93.75 172 THR A O 1
ATOM 1307 N N . VAL A 1 173 ? 14.592 -6.155 -35.670 1.00 95.19 173 VAL A N 1
ATOM 1308 C CA . VAL A 1 173 ? 14.990 -7.017 -34.556 1.00 95.19 173 VAL A CA 1
ATOM 1309 C C . VAL A 1 173 ? 13.964 -6.906 -33.443 1.00 95.19 173 VAL A C 1
ATOM 1311 O O . VAL A 1 173 ? 13.630 -5.810 -33.007 1.00 95.19 173 VAL A O 1
ATOM 1314 N N . LEU A 1 174 ? 13.470 -8.050 -32.981 1.00 96.81 174 LEU A N 1
ATOM 1315 C CA . LEU A 1 174 ? 12.554 -8.163 -31.853 1.00 96.81 174 LEU A CA 1
ATOM 1316 C C . LEU A 1 174 ? 13.312 -8.723 -30.656 1.00 96.81 174 LEU A C 1
ATOM 1318 O O . LEU A 1 174 ? 13.787 -9.859 -30.701 1.00 96.81 174 LEU A O 1
ATOM 1322 N N . VAL A 1 175 ? 13.398 -7.936 -29.593 1.00 96.88 175 VAL A N 1
ATOM 1323 C CA . VAL A 1 175 ? 13.999 -8.302 -28.314 1.00 96.88 175 VAL A CA 1
ATOM 1324 C C . VAL A 1 175 ? 12.877 -8.600 -27.329 1.00 96.88 175 VAL A C 1
ATOM 1326 O O . VAL A 1 175 ? 12.193 -7.691 -26.871 1.00 96.88 175 VAL A O 1
ATOM 1329 N N . ALA A 1 176 ? 12.661 -9.874 -27.023 1.00 97.19 176 ALA A N 1
ATOM 1330 C CA . ALA A 1 176 ? 11.775 -10.289 -25.945 1.00 97.19 176 ALA A CA 1
ATOM 1331 C C . ALA A 1 176 ? 12.531 -10.198 -24.616 1.00 97.19 176 ALA A C 1
ATOM 1333 O O . ALA A 1 176 ? 13.633 -10.731 -24.512 1.00 97.19 176 ALA A O 1
ATOM 1334 N N . ILE A 1 177 ? 11.946 -9.534 -23.625 1.00 96.94 177 ILE A N 1
ATOM 1335 C CA . ILE A 1 177 ? 12.518 -9.324 -22.294 1.00 96.94 177 ILE A CA 1
ATOM 1336 C C . ILE A 1 177 ? 11.529 -9.882 -21.267 1.00 96.94 177 ILE A C 1
ATOM 1338 O O . ILE A 1 177 ? 10.348 -9.515 -21.271 1.00 96.94 177 ILE A O 1
ATOM 1342 N N . ASP A 1 178 ? 11.999 -10.779 -20.399 1.00 96.50 178 ASP A N 1
ATOM 1343 C CA . ASP A 1 178 ? 11.257 -11.199 -19.212 1.00 96.50 178 ASP A CA 1
ATOM 1344 C C . ASP A 1 178 ? 11.227 -10.013 -18.243 1.00 96.50 178 ASP A C 1
ATOM 1346 O O . ASP A 1 178 ? 12.268 -9.612 -17.725 1.00 96.50 178 ASP A O 1
ATOM 1350 N N . PRO A 1 179 ? 10.063 -9.411 -17.971 1.00 93.75 179 PRO A N 1
ATOM 1351 C CA . PRO A 1 179 ? 10.012 -8.187 -17.193 1.00 93.75 179 PRO A CA 1
ATOM 1352 C C . PRO A 1 179 ? 10.214 -8.427 -15.691 1.00 93.75 179 PRO A C 1
ATOM 1354 O O . PRO A 1 179 ? 10.136 -7.468 -14.935 1.00 93.75 179 PRO A O 1
ATOM 1357 N N . VAL A 1 180 ? 10.419 -9.665 -15.229 1.00 94.31 180 VAL A N 1
ATOM 1358 C CA . VAL A 1 180 ? 10.700 -9.999 -13.824 1.00 94.31 180 VAL A CA 1
ATOM 1359 C C . VAL A 1 180 ? 12.193 -10.212 -13.607 1.00 94.31 180 VAL A C 1
ATOM 1361 O O . VAL A 1 180 ? 12.739 -9.699 -12.632 1.00 94.31 180 VAL A O 1
ATOM 1364 N N . THR A 1 181 ? 12.851 -10.969 -14.488 1.00 95.50 181 THR A N 1
ATOM 1365 C CA . THR A 1 181 ? 14.294 -11.259 -14.378 1.00 95.50 181 THR A CA 1
ATOM 1366 C C . THR A 1 181 ? 15.164 -10.332 -15.217 1.00 95.50 181 THR A C 1
ATOM 1368 O O . THR A 1 181 ? 16.372 -10.282 -14.998 1.00 95.50 181 THR A O 1
ATOM 1371 N N . LEU A 1 182 ? 14.551 -9.596 -16.149 1.00 95.50 182 LEU A N 1
ATOM 1372 C CA . LEU A 1 182 ? 15.207 -8.829 -17.207 1.00 95.50 182 LEU A CA 1
ATOM 1373 C C . LEU A 1 182 ? 16.076 -9.690 -18.134 1.00 95.50 182 LEU A C 1
ATOM 1375 O O . LEU A 1 182 ? 16.912 -9.148 -18.852 1.00 95.50 182 LEU A O 1
ATOM 1379 N N . ASP A 1 183 ? 15.868 -11.010 -18.155 1.00 96.75 183 ASP A N 1
ATOM 1380 C CA . ASP A 1 183 ? 16.496 -11.882 -19.146 1.00 96.75 183 ASP A CA 1
ATOM 1381 C C . ASP A 1 183 ? 15.954 -11.553 -20.535 1.00 96.75 183 ASP A C 1
ATOM 1383 O O . ASP A 1 183 ? 14.759 -11.294 -20.703 1.00 96.75 183 ASP A O 1
ATOM 1387 N N . TRP A 1 184 ? 16.814 -11.586 -21.551 1.00 97.12 184 TRP A N 1
ATOM 1388 C CA . TRP A 1 184 ? 16.432 -11.153 -22.892 1.00 97.12 184 TRP A CA 1
ATOM 1389 C C . TRP A 1 184 ? 16.796 -12.149 -23.984 1.00 97.12 184 TRP A C 1
ATOM 1391 O O . TRP A 1 184 ? 17.758 -12.916 -23.893 1.00 97.12 184 TRP A O 1
ATOM 1401 N N . GLN A 1 185 ? 16.033 -12.084 -25.072 1.00 96.44 185 GLN A N 1
ATOM 1402 C CA . GLN A 1 185 ? 16.255 -12.841 -26.290 1.00 96.44 185 GLN A CA 1
ATOM 1403 C C . GLN A 1 185 ? 15.935 -11.985 -27.519 1.00 96.44 185 GLN A C 1
ATOM 1405 O O . GLN A 1 185 ? 14.796 -11.572 -27.722 1.00 96.44 185 GLN A O 1
ATOM 1410 N N . ALA A 1 186 ? 16.926 -11.760 -28.380 1.00 94.25 186 ALA A N 1
ATOM 1411 C CA . ALA A 1 186 ? 16.749 -11.088 -29.662 1.00 94.25 186 ALA A CA 1
ATOM 1412 C C . ALA A 1 186 ? 16.522 -12.080 -30.810 1.00 94.25 186 ALA A C 1
ATOM 1414 O O . ALA A 1 186 ? 17.191 -13.112 -30.929 1.00 94.25 186 ALA A O 1
ATOM 1415 N N . SER A 1 187 ? 15.603 -11.719 -31.700 1.00 93.19 187 SER A N 1
ATOM 1416 C CA . SER A 1 187 ? 15.239 -12.437 -32.922 1.00 93.19 187 SER A CA 1
ATOM 1417 C C . SER A 1 187 ? 15.117 -11.463 -34.101 1.00 93.19 187 SER A C 1
ATOM 1419 O O . SER A 1 187 ? 14.923 -10.271 -33.897 1.00 93.19 187 SER A O 1
ATOM 1421 N N . GLY A 1 188 ? 15.257 -11.942 -35.342 1.00 81.88 188 GLY A N 1
ATOM 1422 C CA . GLY A 1 188 ? 15.096 -11.112 -36.551 1.00 81.88 188 GLY A CA 1
ATOM 1423 C C . GLY A 1 188 ? 16.381 -10.510 -37.138 1.00 81.88 188 GLY A C 1
ATOM 1424 O O . GLY A 1 188 ? 16.341 -10.011 -38.255 1.00 81.88 188 GLY A O 1
ATOM 1425 N N . GLY A 1 189 ? 17.521 -10.616 -36.446 1.00 75.69 189 GLY A N 1
ATOM 1426 C CA . GLY A 1 189 ? 18.850 -10.294 -36.989 1.00 75.69 189 GLY A CA 1
ATOM 1427 C C . GLY A 1 189 ? 19.565 -11.505 -37.605 1.00 75.69 189 GLY A C 1
ATOM 1428 O O . GLY A 1 189 ? 19.020 -12.610 -37.647 1.00 75.69 189 GLY A O 1
ATOM 1429 N N . ASP A 1 190 ? 20.824 -11.324 -38.013 1.00 72.88 190 ASP A N 1
ATOM 1430 C CA . ASP A 1 190 ? 21.643 -12.383 -38.635 1.00 72.88 190 ASP A CA 1
ATOM 1431 C C . ASP A 1 190 ? 21.836 -13.619 -37.740 1.00 72.88 190 ASP A C 1
ATOM 1433 O O . ASP A 1 190 ? 22.073 -14.726 -38.235 1.00 72.88 190 ASP A O 1
ATOM 1437 N N . ARG A 1 191 ? 21.766 -13.449 -36.410 1.00 74.19 191 ARG A N 1
ATOM 1438 C CA . ARG A 1 191 ? 21.862 -14.537 -35.426 1.00 74.19 191 ARG A CA 1
ATOM 1439 C C . ARG A 1 191 ? 20.976 -14.255 -34.210 1.00 74.19 191 ARG A C 1
ATOM 1441 O O . ARG A 1 191 ? 21.041 -13.141 -33.691 1.00 74.19 191 ARG A O 1
ATOM 1448 N N . PRO A 1 192 ? 20.208 -15.244 -33.715 1.00 79.94 192 PRO A N 1
ATOM 1449 C CA . PRO A 1 192 ? 19.524 -15.108 -32.437 1.00 79.94 192 PRO A CA 1
ATOM 1450 C C . PRO A 1 192 ? 20.553 -14.939 -31.318 1.00 79.94 192 PRO A C 1
ATOM 1452 O O . PRO A 1 192 ? 21.594 -15.605 -31.314 1.00 79.94 192 PRO A O 1
ATOM 1455 N N . ARG A 1 193 ? 20.255 -14.048 -30.376 1.00 86.75 193 ARG A N 1
ATOM 1456 C CA . ARG A 1 193 ? 21.069 -13.812 -29.179 1.00 86.75 193 ARG A CA 1
ATOM 1457 C C . ARG A 1 193 ? 20.188 -13.881 -27.948 1.00 86.75 193 ARG A C 1
ATOM 1459 O O . ARG A 1 193 ? 18.999 -13.593 -28.025 1.00 86.75 193 ARG A O 1
ATOM 1466 N N . SER A 1 194 ? 20.772 -14.280 -26.834 1.00 89.94 194 SER A N 1
ATOM 1467 C CA . SER A 1 194 ? 20.112 -14.287 -25.536 1.00 89.94 194 SER A CA 1
ATOM 1468 C C . SER A 1 194 ? 21.146 -14.043 -24.454 1.00 89.94 194 SER A C 1
ATOM 1470 O O . SER A 1 194 ? 22.275 -14.529 -24.578 1.00 89.94 194 SER A O 1
ATOM 1472 N N . GLY A 1 195 ? 20.754 -13.350 -23.395 1.00 91.38 195 GLY A N 1
ATOM 1473 C CA . GLY A 1 195 ? 21.621 -13.035 -22.267 1.00 91.38 195 GLY A CA 1
ATOM 1474 C C . GLY A 1 195 ? 20.868 -13.065 -20.942 1.00 91.38 195 GLY A C 1
ATOM 1475 O O . GLY A 1 195 ? 19.686 -13.397 -20.905 1.00 91.38 195 GLY A O 1
ATOM 1476 N N . GLY A 1 196 ? 21.596 -12.751 -19.867 1.00 92.50 196 GLY A N 1
ATOM 1477 C CA . GLY A 1 196 ? 21.012 -12.494 -18.548 1.00 92.50 196 GLY A CA 1
ATOM 1478 C C . GLY A 1 196 ? 20.354 -11.113 -18.503 1.00 92.50 196 GLY A C 1
ATOM 1479 O O . GLY A 1 196 ? 19.709 -10.720 -19.465 1.00 92.50 196 GLY A O 1
ATOM 1480 N N . LEU A 1 197 ? 20.591 -10.353 -17.432 1.00 95.38 197 LEU A N 1
ATOM 1481 C CA . LEU A 1 197 ? 20.093 -8.984 -17.252 1.00 95.38 197 LEU A CA 1
ATOM 1482 C C . LEU A 1 197 ? 20.260 -8.109 -18.516 1.00 95.38 197 LEU A C 1
ATOM 1484 O O . LEU A 1 197 ? 21.362 -8.003 -19.058 1.00 95.38 197 LEU A O 1
ATOM 1488 N N . PHE A 1 198 ? 19.180 -7.464 -18.963 1.00 96.38 198 PHE A N 1
ATOM 1489 C CA . PHE A 1 198 ? 19.201 -6.487 -20.052 1.00 96.38 198 PHE A CA 1
ATOM 1490 C C . PHE A 1 198 ? 19.832 -5.166 -19.586 1.00 96.38 198 PHE A C 1
ATOM 1492 O O . PHE A 1 198 ? 19.146 -4.265 -19.114 1.00 96.38 198 PHE A O 1
ATOM 1499 N N . ASP A 1 199 ? 21.156 -5.078 -19.688 1.00 95.75 199 ASP A N 1
ATOM 1500 C CA . ASP A 1 199 ? 21.956 -3.894 -19.373 1.00 95.75 199 ASP A CA 1
ATOM 1501 C C . ASP A 1 199 ? 22.400 -3.132 -20.641 1.00 95.75 199 ASP A C 1
ATOM 1503 O O . ASP A 1 199 ? 22.039 -3.470 -21.771 1.00 95.75 199 ASP A O 1
ATOM 1507 N N .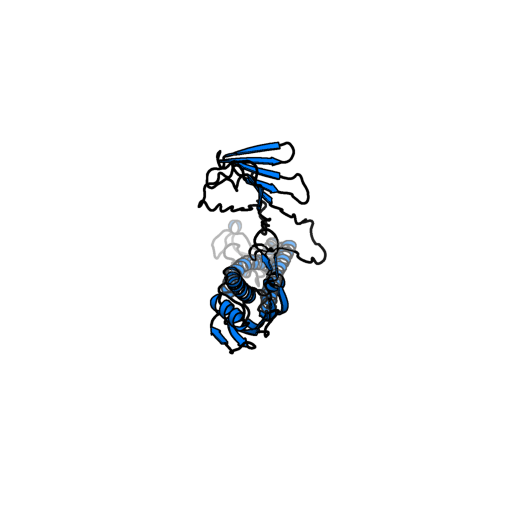 ALA A 1 200 ? 23.219 -2.092 -20.467 1.00 94.75 200 ALA A N 1
ATOM 1508 C CA . ALA A 1 200 ? 23.775 -1.315 -21.574 1.00 94.75 200 ALA A CA 1
ATOM 1509 C C . ALA A 1 200 ? 24.526 -2.176 -22.611 1.00 94.75 200 ALA A C 1
ATOM 1511 O O . ALA A 1 200 ? 24.463 -1.905 -23.813 1.00 94.75 200 ALA A O 1
ATOM 1512 N N . ALA A 1 201 ? 25.224 -3.233 -22.180 1.00 95.75 201 ALA A N 1
ATOM 1513 C CA . ALA A 1 201 ? 25.931 -4.124 -23.095 1.00 95.75 201 ALA A CA 1
ATOM 1514 C C . ALA A 1 201 ? 24.942 -4.974 -23.907 1.00 95.75 201 ALA A C 1
ATOM 1516 O O . ALA A 1 201 ? 25.093 -5.090 -25.126 1.00 95.75 201 ALA A O 1
ATOM 1517 N N . ALA A 1 202 ? 23.891 -5.494 -23.269 1.00 95.81 202 ALA A N 1
ATOM 1518 C CA . ALA A 1 202 ? 22.793 -6.182 -23.946 1.00 95.81 202 ALA A CA 1
ATOM 1519 C C . ALA A 1 202 ? 22.083 -5.283 -24.974 1.00 95.81 202 ALA A C 1
ATOM 1521 O O . ALA A 1 202 ? 21.825 -5.713 -26.103 1.00 95.81 202 ALA A O 1
ATOM 1522 N N . ALA A 1 203 ? 21.828 -4.019 -24.627 1.00 95.25 203 ALA A N 1
ATOM 1523 C CA . ALA A 1 203 ? 21.244 -3.040 -25.539 1.00 95.25 203 ALA A CA 1
ATOM 1524 C C . ALA A 1 203 ? 22.149 -2.774 -26.757 1.00 95.25 203 ALA A C 1
ATOM 1526 O O . ALA A 1 203 ? 21.674 -2.785 -27.896 1.00 95.25 203 ALA A O 1
ATOM 1527 N N . GLN A 1 204 ? 23.466 -2.627 -26.556 1.00 95.19 204 GLN A N 1
ATOM 1528 C CA . GLN A 1 204 ? 24.427 -2.502 -27.661 1.00 95.19 204 GLN A CA 1
ATOM 1529 C C . GLN A 1 204 ? 24.426 -3.753 -28.546 1.00 95.19 204 GLN A C 1
ATOM 1531 O O . GLN A 1 204 ? 24.428 -3.648 -29.773 1.00 95.19 204 GLN A O 1
ATOM 1536 N N . GLU A 1 205 ? 24.381 -4.948 -27.957 1.00 94.19 205 GLU A N 1
ATOM 1537 C CA . GLU A 1 205 ? 24.296 -6.194 -28.718 1.00 94.19 205 GLU A CA 1
ATOM 1538 C C . GLU A 1 205 ? 23.009 -6.311 -29.544 1.00 94.19 205 GLU A C 1
ATOM 1540 O O . GLU A 1 205 ? 23.051 -6.825 -30.671 1.00 94.19 205 GLU A O 1
ATOM 1545 N N . ALA A 1 206 ? 21.881 -5.831 -29.018 1.00 93.44 206 ALA A N 1
ATOM 1546 C CA . ALA A 1 206 ? 20.614 -5.779 -29.738 1.00 93.44 206 ALA A CA 1
ATOM 1547 C C . ALA A 1 206 ? 20.687 -4.824 -30.942 1.00 93.44 206 ALA A C 1
ATOM 1549 O O . ALA A 1 206 ? 20.300 -5.211 -32.048 1.00 93.44 206 ALA A O 1
ATOM 1550 N N . LEU A 1 207 ? 21.266 -3.631 -30.766 1.00 93.19 207 LEU A N 1
ATOM 1551 C CA . LEU A 1 207 ? 21.493 -2.663 -31.849 1.00 93.19 207 LEU A CA 1
ATOM 1552 C C . LEU A 1 207 ? 22.439 -3.222 -32.926 1.00 93.19 207 LEU A C 1
ATOM 1554 O O . LEU A 1 207 ? 22.128 -3.158 -34.116 1.00 93.19 207 LEU A O 1
ATOM 1558 N N . VAL A 1 208 ? 23.543 -3.867 -32.531 1.00 93.00 208 VAL A N 1
ATOM 1559 C CA . VAL A 1 208 ? 24.456 -4.551 -33.470 1.00 93.00 208 VAL A CA 1
ATOM 1560 C C . VAL A 1 208 ? 23.731 -5.649 -34.244 1.00 93.00 208 VAL A C 1
ATOM 1562 O O . VAL A 1 208 ? 23.959 -5.819 -35.441 1.00 93.00 208 VAL A O 1
ATOM 1565 N N . SER A 1 209 ? 22.839 -6.394 -33.588 1.00 91.06 209 SER A N 1
ATOM 1566 C CA . SER A 1 209 ? 22.046 -7.443 -34.243 1.00 91.06 209 SER A CA 1
ATOM 1567 C C . SER A 1 209 ? 21.062 -6.877 -35.272 1.00 91.06 209 SER A C 1
ATOM 1569 O O . SER A 1 209 ? 20.702 -7.587 -36.210 1.00 91.06 209 SER A O 1
ATOM 1571 N N . ALA A 1 210 ? 20.670 -5.607 -35.126 1.00 91.19 210 ALA A N 1
ATOM 1572 C CA . ALA A 1 210 ? 19.880 -4.852 -36.100 1.00 91.19 210 ALA A CA 1
ATOM 1573 C C . ALA A 1 210 ? 20.734 -4.206 -37.209 1.00 91.19 210 ALA A C 1
ATOM 1575 O O . ALA A 1 210 ? 20.200 -3.509 -38.067 1.00 91.19 210 ALA A O 1
ATOM 1576 N N . GLY A 1 211 ? 22.053 -4.432 -37.215 1.00 91.50 211 GLY A N 1
ATOM 1577 C CA . GLY A 1 211 ? 22.979 -3.845 -38.186 1.00 91.50 211 GLY A CA 1
ATOM 1578 C C . GLY A 1 211 ? 23.345 -2.386 -37.901 1.00 91.50 211 GLY A C 1
ATOM 1579 O O . GLY A 1 211 ? 23.861 -1.709 -38.789 1.00 91.50 211 GLY A O 1
ATOM 1580 N N . ILE A 1 212 ? 23.083 -1.891 -36.688 1.00 91.19 212 ILE A N 1
ATOM 1581 C CA . ILE A 1 212 ? 23.390 -0.516 -36.277 1.00 91.19 212 ILE A CA 1
ATOM 1582 C C . ILE A 1 212 ? 24.829 -0.454 -35.745 1.00 91.19 212 ILE A C 1
ATOM 1584 O O . ILE A 1 212 ? 25.249 -1.279 -34.931 1.00 91.19 212 ILE A O 1
ATOM 1588 N N . ASP A 1 213 ? 25.599 0.536 -36.204 1.00 91.56 213 ASP A N 1
ATOM 1589 C CA . ASP A 1 213 ? 27.003 0.711 -35.821 1.00 91.56 213 ASP A CA 1
ATOM 1590 C C . ASP A 1 213 ? 27.159 1.411 -34.458 1.00 91.56 213 ASP A C 1
ATOM 1592 O O . ASP A 1 213 ? 27.147 2.642 -34.339 1.00 91.56 213 ASP A O 1
ATOM 1596 N N . VAL A 1 214 ? 27.375 0.598 -33.423 1.00 92.25 214 VAL A N 1
ATOM 1597 C CA . VAL A 1 214 ? 27.624 1.041 -32.041 1.00 92.25 214 VAL A CA 1
ATOM 1598 C C . VAL A 1 214 ? 29.043 1.579 -31.806 1.00 92.25 214 VAL A C 1
ATOM 1600 O O . VAL A 1 214 ? 29.389 1.913 -30.676 1.00 92.25 214 VAL A O 1
ATOM 1603 N N . SER A 1 215 ? 29.912 1.677 -32.819 1.00 91.56 215 SER A N 1
ATOM 1604 C CA . SER A 1 215 ? 31.237 2.297 -32.638 1.00 91.56 215 SER A CA 1
ATOM 1605 C C . SER A 1 215 ? 31.137 3.811 -32.394 1.00 91.56 215 SER A C 1
ATOM 1607 O O . SER A 1 215 ? 31.981 4.412 -31.716 1.00 91.56 215 SER A O 1
ATOM 1609 N N . THR A 1 216 ? 30.057 4.426 -32.880 1.00 86.75 216 THR A N 1
ATOM 1610 C CA . THR A 1 216 ? 29.765 5.844 -32.680 1.00 86.75 216 THR A CA 1
ATOM 1611 C C . THR A 1 216 ? 29.357 6.128 -31.229 1.00 86.75 216 THR A C 1
ATOM 1613 O O . THR A 1 216 ? 28.608 5.382 -30.601 1.00 86.75 216 THR A O 1
ATOM 1616 N N . ALA A 1 217 ? 29.880 7.215 -30.649 1.00 85.88 217 ALA A N 1
ATOM 1617 C CA . ALA A 1 217 ? 29.626 7.557 -29.244 1.00 85.88 217 ALA A CA 1
ATOM 1618 C C . ALA A 1 217 ? 28.141 7.846 -28.959 1.00 85.88 217 ALA A C 1
ATOM 1620 O O . ALA A 1 217 ? 27.649 7.516 -27.885 1.00 85.88 217 ALA A O 1
ATOM 1621 N N . TYR A 1 218 ? 27.43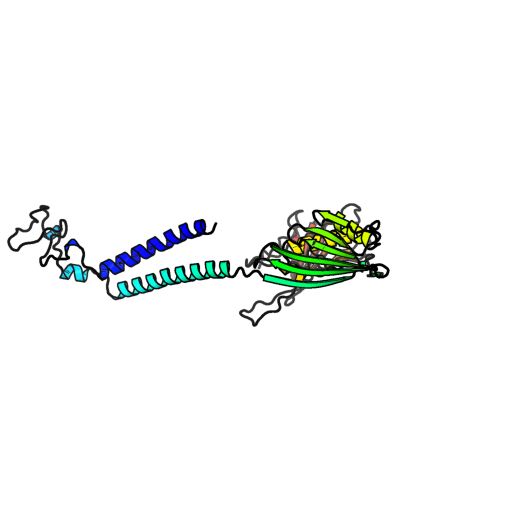7 8.421 -29.938 1.00 84.31 218 TYR A N 1
ATOM 1622 C CA . TYR A 1 218 ? 26.008 8.701 -29.849 1.00 84.31 218 TYR A CA 1
ATOM 1623 C C . TYR A 1 218 ? 25.184 7.412 -29.710 1.00 84.31 218 TYR A C 1
ATOM 1625 O O . TYR A 1 218 ? 24.445 7.280 -28.742 1.00 84.31 218 TYR A O 1
ATOM 1633 N N . VAL A 1 219 ? 25.394 6.419 -30.584 1.00 87.94 219 VAL A N 1
ATOM 1634 C CA . VAL A 1 219 ? 24.653 5.144 -30.534 1.00 87.94 219 VAL A CA 1
ATOM 1635 C C . VAL A 1 219 ? 24.941 4.369 -29.243 1.00 87.94 219 VAL A C 1
ATOM 1637 O O . VAL A 1 219 ? 24.044 3.734 -28.698 1.00 87.94 219 VAL A O 1
ATOM 1640 N N . ARG A 1 220 ? 26.164 4.445 -28.692 1.00 90.19 220 ARG A N 1
ATOM 1641 C CA . ARG A 1 220 ? 26.453 3.848 -27.371 1.00 90.19 220 ARG A CA 1
ATOM 1642 C C . ARG A 1 220 ? 25.611 4.462 -26.263 1.00 90.19 220 ARG A C 1
ATOM 1644 O O . ARG A 1 220 ? 25.059 3.726 -25.460 1.00 90.19 220 ARG A O 1
ATOM 1651 N N . ARG A 1 221 ? 25.471 5.787 -26.261 1.00 87.44 221 ARG A N 1
ATOM 1652 C CA . ARG A 1 221 ? 24.613 6.476 -25.296 1.00 87.44 221 ARG A CA 1
ATOM 1653 C C . ARG A 1 221 ? 23.138 6.122 -25.494 1.00 87.44 221 ARG A C 1
ATOM 1655 O O . ARG A 1 221 ? 22.421 5.987 -24.515 1.00 87.44 221 ARG A O 1
ATOM 1662 N N . GLU A 1 222 ? 22.675 5.953 -26.730 1.00 87.44 222 GLU A N 1
ATOM 1663 C CA . GLU A 1 222 ? 21.305 5.478 -26.977 1.00 87.44 222 GLU A CA 1
ATOM 1664 C C . GLU A 1 222 ? 21.073 4.059 -26.460 1.00 87.44 222 GLU A C 1
ATOM 1666 O O . GLU A 1 222 ? 19.986 3.758 -25.977 1.00 87.44 222 GLU A O 1
ATOM 1671 N N . ALA A 1 223 ? 22.092 3.201 -26.513 1.00 91.62 223 ALA A N 1
ATOM 1672 C CA . ALA A 1 223 ? 22.029 1.883 -25.899 1.00 91.62 223 ALA A CA 1
ATOM 1673 C C . ALA A 1 223 ? 21.908 1.967 -24.368 1.00 91.62 223 ALA A C 1
ATOM 1675 O O . ALA A 1 223 ? 21.124 1.222 -23.787 1.00 91.62 223 ALA A O 1
ATOM 1676 N N . ASP A 1 224 ? 22.635 2.892 -23.732 1.00 90.50 224 ASP A N 1
ATOM 1677 C CA . ASP A 1 224 ? 22.512 3.146 -22.291 1.00 90.50 224 ASP A CA 1
ATOM 1678 C C . ASP A 1 224 ? 21.080 3.605 -21.949 1.00 90.50 224 ASP A C 1
ATOM 1680 O O . ASP A 1 224 ? 20.428 3.008 -21.100 1.00 90.50 224 ASP A O 1
ATOM 1684 N N . LEU A 1 225 ? 20.538 4.576 -22.698 1.00 89.06 225 LEU A N 1
ATOM 1685 C CA . LEU A 1 225 ? 19.161 5.063 -22.522 1.00 89.06 225 LEU A CA 1
ATOM 1686 C C . LEU A 1 225 ? 18.107 3.973 -22.761 1.00 89.06 225 LEU A C 1
ATOM 1688 O O . LEU A 1 225 ? 17.071 3.951 -22.100 1.00 89.06 225 LEU A O 1
ATOM 1692 N N . LEU A 1 226 ? 18.351 3.071 -23.713 1.00 92.56 226 LEU A N 1
ATOM 1693 C CA . LEU A 1 226 ? 17.483 1.926 -23.967 1.00 92.56 226 LEU A CA 1
ATOM 1694 C C . LEU A 1 226 ? 17.473 0.958 -22.775 1.00 92.56 226 LEU A C 1
ATOM 1696 O O . LEU A 1 226 ? 16.407 0.468 -22.403 1.00 92.56 226 LEU A O 1
ATOM 1700 N N . ALA A 1 227 ? 18.633 0.682 -22.178 1.00 94.19 227 ALA A N 1
ATOM 1701 C CA . ALA A 1 227 ? 18.726 -0.152 -20.984 1.00 94.19 227 ALA A CA 1
ATOM 1702 C C . ALA A 1 227 ? 18.036 0.507 -19.779 1.00 94.19 227 ALA A C 1
ATOM 1704 O O . ALA A 1 227 ? 17.227 -0.145 -19.117 1.00 94.19 227 ALA A O 1
ATOM 1705 N N . ASP A 1 228 ? 18.270 1.804 -19.563 1.00 91.81 228 ASP A N 1
ATOM 1706 C CA . ASP A 1 228 ? 17.627 2.584 -18.499 1.00 91.81 228 ASP A CA 1
ATOM 1707 C C . ASP A 1 228 ? 16.099 2.577 -18.652 1.00 91.81 228 ASP A C 1
ATOM 1709 O O . ASP A 1 228 ? 15.379 2.316 -17.691 1.00 91.81 228 ASP A O 1
ATOM 1713 N N . ALA A 1 229 ? 15.585 2.758 -19.874 1.00 90.50 229 ALA A N 1
ATOM 1714 C CA . ALA A 1 229 ? 14.148 2.703 -20.137 1.00 90.50 229 ALA A CA 1
ATOM 1715 C C . ALA A 1 229 ? 13.542 1.336 -19.786 1.00 90.50 229 ALA A C 1
ATOM 1717 O O . ALA A 1 229 ? 12.463 1.268 -19.198 1.00 90.50 229 ALA A O 1
ATOM 1718 N N . VAL A 1 230 ? 14.223 0.233 -20.118 1.00 92.69 230 VAL A N 1
ATOM 1719 C CA . VAL A 1 230 ? 13.780 -1.118 -19.732 1.00 92.69 230 VAL A CA 1
ATOM 1720 C C . VAL A 1 230 ? 13.788 -1.288 -18.211 1.00 92.69 230 VAL A C 1
ATOM 1722 O O . VAL A 1 230 ? 12.845 -1.862 -17.655 1.00 92.69 230 VAL A O 1
ATOM 1725 N N . GLU A 1 231 ? 14.814 -0.782 -17.529 1.00 91.81 231 GLU A N 1
ATOM 1726 C CA . GLU A 1 231 ? 14.889 -0.825 -16.070 1.00 91.81 231 GLU A CA 1
ATOM 1727 C C . GLU A 1 231 ? 13.775 0.006 -15.413 1.00 91.81 231 GLU A C 1
ATOM 1729 O O . GLU A 1 231 ? 13.136 -0.460 -14.463 1.00 91.81 231 GLU A O 1
ATOM 1734 N N . ASP A 1 232 ? 13.475 1.190 -15.942 1.00 88.50 232 ASP A N 1
ATOM 1735 C CA . ASP A 1 232 ? 12.385 2.041 -15.465 1.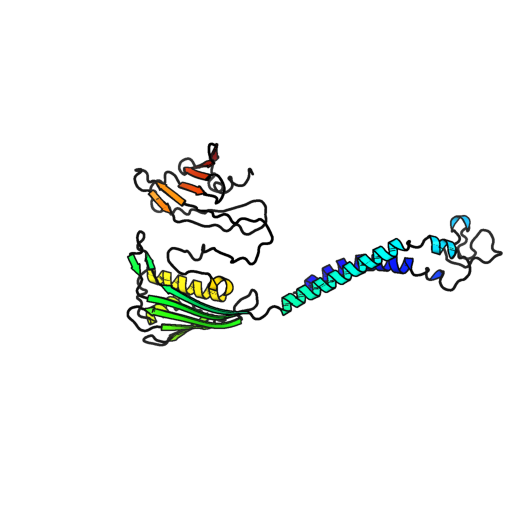00 88.50 232 ASP A CA 1
ATOM 1736 C C . ASP A 1 232 ? 11.022 1.365 -15.651 1.00 88.50 232 ASP A C 1
ATOM 1738 O O . ASP A 1 232 ? 10.214 1.341 -14.722 1.00 88.50 232 ASP A O 1
ATOM 1742 N N . ILE A 1 233 ? 10.789 0.713 -16.797 1.00 89.00 233 ILE A N 1
ATOM 1743 C CA . ILE A 1 233 ? 9.583 -0.096 -17.044 1.00 89.00 233 ILE A CA 1
ATOM 1744 C C . ILE A 1 233 ? 9.452 -1.234 -16.023 1.00 89.00 233 ILE A C 1
ATOM 1746 O O . ILE A 1 233 ? 8.345 -1.552 -15.583 1.00 89.00 233 ILE A O 1
ATOM 1750 N N . HIS A 1 234 ? 10.565 -1.865 -15.648 1.00 89.50 234 HIS A N 1
ATOM 1751 C CA . HIS A 1 234 ? 10.589 -2.942 -14.659 1.00 89.50 234 HIS A CA 1
ATOM 1752 C C . HIS A 1 234 ? 10.298 -2.447 -13.237 1.00 89.50 234 HIS A C 1
ATOM 1754 O O . HIS A 1 234 ? 9.559 -3.100 -12.488 1.00 89.50 234 HIS A O 1
ATOM 1760 N N . ARG A 1 235 ? 10.869 -1.297 -12.861 1.00 86.94 235 ARG A N 1
ATOM 1761 C CA . ARG A 1 235 ? 10.706 -0.702 -11.528 1.00 86.94 235 ARG A CA 1
ATOM 1762 C C . ARG A 1 235 ? 9.323 -0.088 -11.348 1.00 86.94 235 ARG A C 1
ATOM 1764 O O . ARG A 1 235 ? 8.702 -0.312 -10.307 1.00 86.94 235 ARG A O 1
ATOM 1771 N N . ASP A 1 236 ? 8.855 0.663 -12.341 1.00 85.44 236 ASP A N 1
ATOM 1772 C CA . ASP A 1 236 ? 7.572 1.356 -12.314 1.00 85.44 236 ASP A CA 1
ATOM 1773 C C . ASP A 1 236 ? 6.938 1.480 -13.719 1.00 85.44 236 ASP A C 1
ATOM 1775 O O . ASP A 1 236 ? 7.053 2.505 -14.402 1.00 85.44 236 ASP A O 1
ATOM 1779 N N . PRO A 1 237 ? 6.173 0.466 -14.157 1.00 81.69 237 PRO A N 1
ATOM 1780 C CA . PRO A 1 237 ? 5.521 0.502 -15.462 1.00 81.69 237 PRO A CA 1
ATOM 1781 C C . PRO A 1 237 ? 4.397 1.539 -15.548 1.00 81.69 237 PRO A C 1
ATOM 1783 O O . PRO A 1 237 ? 3.958 1.853 -16.656 1.00 81.69 237 PRO A O 1
ATOM 1786 N N . THR A 1 238 ? 3.916 2.083 -14.419 1.00 74.44 238 THR A N 1
ATOM 1787 C CA . THR A 1 238 ? 2.923 3.167 -14.456 1.00 74.44 238 THR A CA 1
ATOM 1788 C C . THR A 1 238 ? 3.545 4.458 -14.971 1.00 74.44 238 THR A C 1
ATOM 1790 O O . THR A 1 238 ? 2.916 5.169 -15.757 1.00 74.44 238 THR A O 1
ATOM 1793 N N . MET A 1 239 ? 4.801 4.715 -14.602 1.00 65.88 239 MET A N 1
ATOM 1794 C CA . MET A 1 239 ? 5.554 5.895 -15.025 1.00 65.88 239 MET A CA 1
ATOM 1795 C C . MET A 1 239 ? 5.991 5.780 -16.487 1.00 65.88 239 MET A C 1
ATOM 1797 O O . MET A 1 239 ? 5.856 6.746 -17.235 1.00 65.88 239 MET A O 1
ATOM 1801 N N . ALA A 1 240 ? 6.380 4.580 -16.929 1.00 58.50 240 ALA A N 1
ATOM 1802 C CA . ALA A 1 240 ? 6.848 4.346 -18.295 1.00 58.50 240 ALA A CA 1
ATOM 1803 C C . ALA A 1 240 ? 5.806 4.652 -19.385 1.00 58.50 240 ALA A C 1
ATOM 1805 O O . ALA A 1 240 ? 6.160 5.066 -20.485 1.00 58.50 240 ALA A O 1
ATOM 1806 N N . THR A 1 241 ? 4.505 4.526 -19.090 1.00 51.19 241 THR A N 1
ATOM 1807 C CA . THR A 1 241 ? 3.449 4.895 -20.055 1.00 51.19 241 THR A CA 1
ATOM 1808 C C . THR A 1 241 ? 3.431 6.383 -20.429 1.00 51.19 241 THR A C 1
ATOM 1810 O O . THR A 1 241 ? 2.775 6.738 -21.411 1.00 51.19 241 THR A O 1
ATOM 1813 N N . ASN A 1 242 ? 4.188 7.226 -19.716 1.00 42.66 242 ASN A N 1
ATOM 1814 C CA . ASN A 1 242 ? 4.242 8.673 -19.913 1.00 42.66 242 ASN A CA 1
ATOM 1815 C C . ASN A 1 242 ? 5.649 9.216 -20.239 1.00 42.66 242 ASN A C 1
ATOM 1817 O O . ASN A 1 242 ? 5.802 10.431 -20.339 1.00 42.66 242 ASN A O 1
ATOM 1821 N N . THR A 1 243 ? 6.668 8.366 -20.405 1.00 43.94 243 THR A N 1
ATOM 1822 C CA . THR A 1 243 ? 8.050 8.815 -20.645 1.00 43.94 243 THR A CA 1
ATOM 1823 C C . THR A 1 243 ? 8.349 8.897 -22.147 1.00 43.94 243 THR A C 1
ATOM 1825 O O . THR A 1 243 ? 8.357 7.885 -22.841 1.00 43.94 243 THR A O 1
ATOM 1828 N N . GLU A 1 244 ? 8.600 10.101 -22.671 1.00 44.84 244 GLU A N 1
ATOM 1829 C CA . GLU A 1 244 ? 9.114 10.299 -24.032 1.00 44.84 244 GLU A CA 1
ATOM 1830 C C . GLU A 1 244 ? 10.637 10.028 -24.069 1.00 44.84 244 GLU A C 1
ATOM 1832 O O . GLU A 1 244 ? 11.396 10.692 -23.372 1.00 44.84 244 GLU A O 1
ATOM 1837 N N . LEU A 1 245 ? 11.112 9.070 -24.877 1.00 41.56 245 LEU A N 1
ATOM 1838 C CA . LEU A 1 245 ? 12.528 8.927 -25.241 1.00 41.56 245 LEU A CA 1
ATOM 1839 C C . LEU A 1 245 ? 12.803 9.787 -26.485 1.00 41.56 245 LEU A C 1
ATOM 1841 O O . LEU A 1 245 ? 12.381 9.459 -27.596 1.00 41.56 245 LEU A O 1
ATOM 1845 N N . GLY A 1 246 ? 13.528 10.888 -26.298 1.00 38.50 246 GLY A N 1
ATOM 1846 C CA . GLY A 1 246 ? 14.017 11.747 -27.373 1.00 38.50 246 GLY A CA 1
ATOM 1847 C C . GLY A 1 246 ? 15.028 12.763 -26.846 1.00 38.50 246 GLY A C 1
ATOM 1848 O O . GLY A 1 246 ? 14.887 13.275 -25.737 1.00 38.50 246 GLY A O 1
ATOM 1849 N N . TRP A 1 247 ? 16.067 13.065 -27.628 1.00 37.53 247 TRP A N 1
ATOM 1850 C CA . TRP A 1 247 ? 16.962 14.176 -27.301 1.00 37.53 247 TRP A CA 1
ATOM 1851 C C . TRP A 1 247 ? 16.167 15.485 -27.384 1.00 37.53 247 TRP A C 1
ATOM 1853 O O . TRP A 1 247 ? 15.588 15.798 -28.422 1.00 37.53 247 TRP A O 1
ATOM 1863 N N . GLY A 1 248 ? 16.089 16.179 -26.246 1.00 41.16 248 GLY A N 1
ATOM 1864 C CA . GLY A 1 248 ? 15.209 17.326 -25.987 1.00 41.16 248 GLY A CA 1
ATOM 1865 C C . GLY A 1 248 ? 14.335 17.144 -24.737 1.00 41.16 248 GLY A C 1
ATOM 1866 O O . GLY A 1 248 ? 13.913 18.122 -24.132 1.00 41.16 248 GLY A O 1
ATOM 1867 N N . GLN A 1 249 ? 14.119 15.905 -24.282 1.00 37.72 249 GLN A N 1
ATOM 1868 C CA . GLN A 1 249 ? 13.540 15.619 -22.967 1.00 37.72 249 GLN A CA 1
ATOM 1869 C C . GLN A 1 249 ? 14.408 14.584 -22.259 1.00 37.72 249 GLN A C 1
ATOM 1871 O O . GLN A 1 249 ? 14.366 13.388 -22.522 1.00 37.72 249 GLN A O 1
ATOM 1876 N N . ASN A 1 250 ? 15.259 15.079 -21.370 1.00 33.69 250 ASN A N 1
ATOM 1877 C CA . ASN A 1 250 ? 16.070 14.252 -20.495 1.00 33.69 250 ASN A CA 1
ATOM 1878 C C . ASN A 1 250 ? 15.140 13.353 -19.639 1.00 33.69 250 ASN A C 1
ATOM 1880 O O . ASN A 1 250 ? 14.235 13.896 -18.995 1.00 33.69 250 ASN A O 1
ATOM 1884 N N . PRO A 1 251 ? 15.342 12.022 -19.564 1.00 36.84 251 PRO A N 1
ATOM 1885 C CA . PRO A 1 251 ? 14.553 11.140 -18.694 1.00 36.84 251 PRO A CA 1
ATOM 1886 C C . PRO A 1 251 ? 14.749 11.403 -17.188 1.00 36.84 251 PRO A C 1
ATOM 1888 O O . PRO A 1 251 ? 14.128 10.747 -16.360 1.00 36.84 251 PRO A O 1
ATOM 1891 N N . SER A 1 252 ? 15.525 12.423 -16.799 1.00 33.34 252 SER A N 1
ATOM 1892 C CA . SER A 1 252 ? 15.505 12.966 -15.437 1.00 33.34 252 SER A CA 1
ATOM 1893 C C . SER A 1 252 ? 14.573 14.175 -15.229 1.00 33.34 252 SER A C 1
ATOM 1895 O O . SER A 1 252 ? 14.548 14.701 -14.117 1.00 33.34 252 SER A O 1
ATOM 1897 N N . THR A 1 253 ? 13.843 14.664 -16.247 1.00 34.50 253 THR A N 1
ATOM 1898 C CA . THR A 1 253 ? 13.035 15.906 -16.140 1.00 34.50 253 THR A CA 1
ATOM 1899 C C . THR A 1 253 ? 11.700 15.947 -16.903 1.00 34.50 253 THR A C 1
ATOM 1901 O O . THR A 1 253 ? 11.072 17.007 -16.921 1.00 34.50 253 THR A O 1
ATOM 1904 N N . SER A 1 254 ? 11.190 14.865 -17.502 1.00 30.31 254 SER A N 1
ATOM 1905 C CA . SER A 1 254 ? 9.846 14.928 -18.104 1.00 30.31 254 SER A CA 1
ATOM 1906 C C . SER A 1 254 ? 8.751 14.885 -17.027 1.00 30.31 254 SER A C 1
ATOM 1908 O O . SER A 1 254 ? 8.540 13.908 -16.313 1.00 30.31 254 SER A O 1
ATOM 1910 N N . SER A 1 255 ? 8.063 16.014 -16.892 1.00 33.38 255 SER A N 1
ATOM 1911 C CA . SER A 1 255 ? 6.813 16.174 -16.154 1.00 33.38 255 SER A CA 1
ATOM 1912 C C . SER A 1 255 ? 5.672 16.432 -17.151 1.00 33.38 255 SER A C 1
ATOM 1914 O O . SER A 1 255 ? 5.926 16.807 -18.293 1.00 33.38 255 SER A O 1
ATOM 1916 N N . PHE A 1 256 ? 4.429 16.278 -16.666 1.00 34.31 256 PHE A N 1
ATOM 1917 C CA . PHE A 1 256 ? 3.130 16.754 -17.202 1.00 34.31 256 PHE A CA 1
ATOM 1918 C C . PHE A 1 256 ? 2.261 15.770 -18.022 1.00 34.31 256 PHE A C 1
ATOM 1920 O O . PHE A 1 256 ? 2.785 14.909 -18.717 1.00 34.31 256 PHE A O 1
ATOM 1927 N N . PRO A 1 257 ? 0.915 15.949 -18.075 1.00 33.25 257 PRO A N 1
ATOM 1928 C CA . PRO A 1 257 ? -0.031 16.531 -17.115 1.00 33.25 257 PRO A CA 1
ATOM 1929 C C . PRO A 1 257 ? -1.058 15.486 -16.614 1.00 33.25 257 PRO A C 1
ATOM 1931 O O . PRO A 1 257 ? -1.574 14.659 -17.366 1.00 33.25 257 PRO A O 1
ATOM 1934 N N . HIS A 1 258 ? -1.470 15.580 -15.346 1.00 30.45 258 HIS A N 1
ATOM 1935 C CA . HIS A 1 258 ? -2.644 14.848 -14.865 1.00 30.45 258 HIS A CA 1
ATOM 1936 C C . HIS A 1 258 ? -3.904 15.353 -15.586 1.00 30.45 258 HIS A C 1
ATOM 1938 O O . HIS A 1 258 ? -4.331 16.494 -15.398 1.00 30.45 258 HIS A O 1
ATOM 1944 N N . ARG A 1 259 ? -4.552 14.486 -16.370 1.00 28.73 259 ARG A N 1
ATOM 1945 C CA . ARG A 1 259 ? -5.934 14.706 -16.811 1.00 28.73 259 ARG A CA 1
ATOM 1946 C C . ARG A 1 259 ? -6.838 14.563 -15.585 1.00 28.73 259 ARG A C 1
ATOM 1948 O O . ARG A 1 259 ? -7.128 13.456 -15.136 1.00 28.73 259 ARG A O 1
ATOM 1955 N N . SER A 1 260 ? -7.218 15.693 -15.005 1.00 34.22 260 SER A N 1
ATOM 1956 C CA . SER A 1 260 ? -8.082 15.770 -13.835 1.00 34.22 260 SER A CA 1
ATOM 1957 C C . SER A 1 260 ? -9.506 15.312 -14.174 1.00 34.22 260 SER A C 1
ATOM 1959 O O . SER A 1 260 ? -10.145 15.787 -15.114 1.00 34.22 260 SER A O 1
ATOM 1961 N N . GLY A 1 261 ? -10.024 14.383 -13.366 1.00 34.53 261 GLY A N 1
ATOM 1962 C CA . GLY A 1 261 ? -11.455 14.349 -13.065 1.00 34.53 261 GLY A CA 1
ATOM 1963 C C . GLY A 1 261 ? -11.882 15.661 -12.379 1.00 34.53 261 GLY A C 1
ATOM 1964 O O . GLY A 1 261 ? -11.026 16.465 -12.008 1.00 34.53 261 GLY A O 1
ATOM 1965 N N . PRO A 1 262 ? -13.188 15.925 -12.222 1.00 29.20 262 PRO A N 1
ATOM 1966 C CA . PRO A 1 262 ? -13.692 17.247 -11.845 1.00 29.20 262 PRO A CA 1
ATOM 1967 C C . PRO A 1 262 ? -13.112 17.751 -10.503 1.00 29.20 262 PRO A C 1
ATOM 1969 O O . PRO A 1 262 ? -12.860 16.943 -9.606 1.00 29.20 262 PRO A O 1
ATOM 1972 N N . PRO A 1 263 ? -12.902 19.074 -10.349 1.00 39.06 263 PRO A N 1
ATOM 1973 C CA . PRO A 1 263 ? -12.058 19.637 -9.300 1.00 39.06 263 PRO A CA 1
ATOM 1974 C C . PRO A 1 263 ? -12.737 19.630 -7.928 1.00 39.06 263 PRO A C 1
ATOM 1976 O O . PRO A 1 263 ? -13.876 20.072 -7.775 1.00 39.06 263 PRO A O 1
ATOM 1979 N N . ALA A 1 264 ? -11.980 19.233 -6.907 1.00 34.00 264 ALA A N 1
ATOM 1980 C CA . ALA A 1 264 ? -12.233 19.599 -5.521 1.00 34.00 264 ALA A CA 1
ATOM 1981 C C . ALA A 1 264 ? -11.017 20.380 -4.993 1.00 34.00 264 ALA A C 1
ATOM 1983 O O . ALA A 1 264 ? -10.108 19.800 -4.408 1.00 34.00 264 ALA A O 1
ATOM 1984 N N . GLY A 1 265 ? -10.994 21.697 -5.224 1.00 36.16 265 GLY A N 1
ATOM 1985 C CA . GLY A 1 265 ? -10.071 22.628 -4.559 1.00 36.16 265 GLY A CA 1
ATOM 1986 C C . GLY A 1 265 ? -9.399 23.657 -5.486 1.00 36.16 265 GLY A C 1
ATOM 1987 O O . GLY A 1 265 ? -9.118 23.333 -6.639 1.00 36.16 265 GLY A O 1
ATOM 1988 N N . PRO A 1 266 ? -9.138 24.891 -5.006 1.00 33.00 266 PRO A N 1
ATOM 1989 C CA . PRO A 1 266 ? -8.443 25.933 -5.755 1.00 33.00 266 PRO A CA 1
ATOM 1990 C C . PRO A 1 266 ? -6.928 25.779 -5.576 1.00 33.00 266 PRO A C 1
ATOM 1992 O O . PRO A 1 266 ? -6.334 26.410 -4.708 1.00 33.00 266 PRO A O 1
ATOM 1995 N N . TRP A 1 267 ? -6.300 24.924 -6.376 1.00 35.50 267 TRP A N 1
ATOM 1996 C CA . TRP A 1 267 ? -4.842 24.890 -6.487 1.00 35.50 267 TRP A CA 1
ATOM 1997 C C . TRP A 1 267 ? -4.478 25.007 -7.961 1.00 35.50 267 TRP A C 1
ATOM 1999 O O . TRP A 1 267 ? -4.763 24.109 -8.753 1.00 35.50 267 TRP A O 1
ATOM 2009 N N . THR A 1 268 ? -3.914 26.152 -8.336 1.00 35.41 268 THR A N 1
ATOM 2010 C CA . THR A 1 268 ? -3.391 26.414 -9.676 1.00 35.41 268 THR A CA 1
ATOM 2011 C C . THR A 1 268 ? -1.967 25.858 -9.756 1.00 35.41 268 THR A C 1
ATOM 2013 O O . THR A 1 268 ? -1.128 26.261 -8.952 1.00 35.41 268 THR A O 1
ATOM 2016 N N . PRO A 1 269 ? -1.656 24.938 -10.685 1.00 38.75 269 PRO A N 1
ATOM 2017 C CA . PRO A 1 269 ? -0.267 24.601 -10.976 1.00 38.75 269 PRO A CA 1
ATOM 2018 C C . PRO A 1 269 ? 0.439 25.834 -11.561 1.00 38.75 269 PRO A C 1
ATOM 2020 O O . PRO A 1 269 ? -0.149 26.540 -12.382 1.00 38.75 269 PRO A O 1
ATOM 2023 N N . PHE A 1 270 ? 1.684 26.088 -11.154 1.00 36.56 270 PHE A N 1
ATOM 2024 C CA . PHE A 1 270 ? 2.547 27.085 -11.789 1.00 36.56 270 PHE A CA 1
ATOM 2025 C C . PHE A 1 270 ? 3.659 26.383 -12.571 1.00 36.56 270 PHE A C 1
ATOM 2027 O O . PHE A 1 270 ? 4.104 25.298 -12.202 1.00 36.56 270 PHE A O 1
ATOM 2034 N N . TYR A 1 271 ? 4.086 27.004 -13.666 1.00 39.41 271 TYR A N 1
ATOM 2035 C CA . TYR A 1 271 ? 5.177 26.521 -14.508 1.00 39.41 271 TYR A CA 1
ATOM 2036 C C . TYR A 1 271 ? 6.418 27.361 -14.222 1.00 39.41 271 TYR A C 1
ATOM 2038 O O . TYR A 1 271 ? 6.329 28.589 -14.167 1.00 39.41 271 TYR A O 1
ATOM 2046 N N . LEU A 1 272 ? 7.557 26.701 -14.015 1.00 39.72 272 LEU A N 1
ATOM 2047 C CA . LEU A 1 272 ? 8.846 27.353 -13.832 1.00 39.72 272 LEU A CA 1
ATOM 2048 C C . LEU A 1 272 ? 9.671 27.163 -15.104 1.00 39.72 272 LEU A C 1
ATOM 2050 O O . LEU A 1 272 ? 10.173 26.073 -15.359 1.00 39.72 272 LEU A O 1
ATOM 2054 N N . ASP A 1 273 ? 9.783 28.220 -15.902 1.00 42.09 273 ASP A N 1
ATOM 2055 C CA . ASP A 1 273 ? 10.733 28.266 -17.011 1.00 42.09 273 ASP A CA 1
ATOM 2056 C C . ASP A 1 273 ? 12.058 28.820 -16.479 1.00 42.09 273 ASP A C 1
ATOM 2058 O O . ASP A 1 273 ? 12.064 29.875 -15.840 1.00 42.09 273 ASP A O 1
ATOM 2062 N N . VAL A 1 274 ? 13.154 28.085 -16.673 1.00 44.72 274 VAL A N 1
ATOM 2063 C CA . VAL A 1 274 ? 14.494 28.455 -16.201 1.00 44.72 274 VAL A CA 1
ATOM 2064 C C . VAL A 1 274 ? 15.402 28.559 -17.411 1.00 44.72 274 VAL A C 1
ATOM 2066 O O . VAL A 1 274 ? 15.962 27.567 -17.861 1.00 44.72 274 VAL A O 1
ATOM 2069 N N . THR A 1 275 ? 15.577 29.766 -17.935 1.00 46.69 275 THR A N 1
ATOM 2070 C CA . THR A 1 275 ? 16.604 30.022 -18.949 1.00 46.69 275 THR A CA 1
ATOM 2071 C C . THR A 1 275 ? 17.880 30.444 -18.238 1.00 46.69 275 THR A C 1
ATOM 2073 O O . THR A 1 275 ? 17.857 31.430 -17.497 1.00 46.69 275 THR A O 1
ATOM 2076 N N . ALA A 1 276 ? 18.980 29.717 -18.450 1.00 47.91 276 ALA A N 1
ATOM 2077 C CA . ALA A 1 276 ? 20.300 30.216 -18.092 1.00 47.91 276 ALA A CA 1
ATOM 2078 C C . ALA A 1 276 ? 20.986 30.770 -19.341 1.00 47.91 276 ALA A C 1
ATOM 2080 O O . ALA A 1 276 ? 20.986 30.117 -20.387 1.00 47.91 276 ALA A O 1
ATOM 2081 N N . SER A 1 277 ? 21.573 31.963 -19.239 1.00 48.59 277 SER A N 1
ATOM 2082 C CA . SER A 1 277 ? 22.528 32.427 -20.242 1.00 48.59 277 SER A CA 1
ATOM 2083 C C . SER A 1 277 ? 23.791 33.024 -19.640 1.00 48.59 277 SER A C 1
ATOM 2085 O O . SER A 1 277 ? 23.790 33.541 -18.518 1.00 48.59 277 SER A O 1
ATOM 2087 N N . GLY A 1 278 ? 24.896 32.870 -20.372 1.00 49.62 278 GLY A N 1
ATOM 2088 C CA . GLY A 1 278 ? 26.216 33.360 -19.988 1.00 49.62 278 GLY A CA 1
ATOM 2089 C C . GLY A 1 278 ? 26.917 34.036 -21.159 1.00 49.62 278 GLY A C 1
ATOM 2090 O O . GLY A 1 278 ? 26.755 33.621 -22.306 1.00 49.62 278 GLY A O 1
ATOM 2091 N N . THR A 1 279 ? 27.699 35.073 -20.861 1.00 49.84 279 THR A N 1
ATOM 2092 C CA . THR A 1 279 ? 28.545 35.786 -21.829 1.00 49.84 279 THR A CA 1
ATOM 2093 C C . THR A 1 279 ? 30.023 35.525 -21.553 1.00 49.84 279 THR A C 1
ATOM 2095 O O . THR A 1 279 ? 30.452 35.428 -20.397 1.00 49.84 279 THR A O 1
ATOM 2098 N N . ASN A 1 280 ? 30.812 35.398 -22.623 1.00 52.75 280 ASN A N 1
ATOM 2099 C CA . ASN A 1 280 ? 32.268 35.291 -22.533 1.00 52.75 280 ASN A CA 1
ATOM 2100 C C . ASN A 1 280 ? 32.918 36.667 -22.255 1.00 52.75 280 ASN A C 1
ATOM 2102 O O . ASN A 1 280 ? 32.257 37.707 -22.244 1.00 52.75 280 ASN A O 1
ATOM 2106 N N . ALA A 1 281 ? 34.236 36.682 -22.029 1.00 48.28 281 ALA A N 1
ATOM 2107 C CA . ALA A 1 281 ? 34.990 37.904 -21.736 1.00 48.28 281 ALA A CA 1
ATOM 2108 C C . ALA A 1 281 ? 34.923 38.973 -22.849 1.00 48.28 281 ALA A C 1
ATOM 2110 O O . ALA A 1 281 ? 35.102 40.158 -22.555 1.00 48.28 281 ALA A O 1
ATOM 2111 N N . ASP A 1 282 ? 34.625 38.557 -24.080 1.00 49.62 282 ASP A N 1
ATOM 2112 C CA . ASP A 1 282 ? 34.575 39.413 -25.266 1.00 49.62 282 ASP A CA 1
ATOM 2113 C C . ASP A 1 282 ? 33.167 39.981 -25.533 1.00 49.62 282 ASP A C 1
ATOM 2115 O O . ASP A 1 282 ? 33.031 40.932 -26.291 1.00 49.62 282 ASP A O 1
ATOM 2119 N N . GLY A 1 283 ? 32.131 39.476 -24.849 1.00 49.91 283 GLY A N 1
ATOM 2120 C CA . GLY A 1 283 ? 30.754 39.982 -24.925 1.00 49.91 283 GLY A CA 1
ATOM 2121 C C . GLY A 1 283 ? 29.908 39.437 -26.082 1.00 49.91 283 GLY A C 1
ATOM 2122 O O . GLY A 1 283 ? 28.741 39.803 -26.177 1.00 49.91 283 GLY A O 1
ATOM 2123 N N . ASP A 1 284 ? 30.456 38.542 -26.910 1.00 41.38 284 ASP A N 1
ATOM 2124 C CA . ASP A 1 284 ? 29.897 38.229 -28.236 1.00 41.38 284 ASP A CA 1
ATOM 2125 C C . ASP A 1 284 ? 29.226 36.846 -28.363 1.00 41.38 284 ASP A C 1
ATOM 2127 O O . ASP A 1 284 ? 28.633 36.547 -29.398 1.00 41.38 284 ASP A O 1
ATOM 2131 N N . SER A 1 285 ? 29.282 35.985 -27.341 1.00 42.03 285 SER A N 1
ATOM 2132 C CA . SER A 1 285 ? 28.630 34.663 -27.382 1.00 42.03 285 SER A CA 1
ATOM 2133 C C . SER A 1 285 ? 27.681 34.464 -26.202 1.00 42.03 285 SER A C 1
ATOM 2135 O O . SER A 1 285 ? 28.141 34.382 -25.060 1.00 42.03 285 SER A O 1
ATOM 2137 N N . GLU A 1 286 ? 26.382 34.363 -26.489 1.00 41.19 286 GLU A N 1
ATOM 2138 C CA . GLU A 1 286 ? 25.345 33.951 -25.543 1.00 41.19 286 GLU A CA 1
ATOM 2139 C C . GLU A 1 286 ? 25.198 32.426 -25.600 1.00 41.19 286 GLU A C 1
ATOM 2141 O O . GLU A 1 286 ? 24.840 31.866 -26.635 1.00 41.19 286 GLU A O 1
ATOM 2146 N N . TYR A 1 287 ? 25.504 31.742 -24.499 1.00 42.62 287 TYR A N 1
ATOM 2147 C CA . TYR A 1 287 ? 25.168 30.325 -24.347 1.00 42.62 287 TYR A CA 1
ATOM 2148 C C . TYR A 1 287 ? 23.748 30.245 -23.800 1.00 42.62 287 TYR A C 1
ATOM 2150 O O . TYR A 1 287 ? 23.518 30.745 -22.704 1.00 42.62 287 TYR A O 1
ATOM 2158 N N . GLN A 1 288 ? 22.804 29.656 -24.535 1.00 38.66 288 GLN A N 1
ATOM 2159 C CA . GLN A 1 288 ? 21.495 29.300 -23.983 1.00 38.66 288 GLN A CA 1
ATOM 2160 C C . GLN A 1 288 ? 21.563 27.885 -23.419 1.00 38.66 288 GLN A C 1
ATOM 2162 O O . GLN A 1 288 ? 21.932 26.948 -24.124 1.00 38.66 288 GLN A O 1
ATOM 2167 N N . PHE A 1 289 ? 21.200 27.737 -22.150 1.00 43.09 289 PHE A N 1
ATOM 2168 C CA . PHE A 1 289 ? 20.920 26.434 -21.560 1.00 43.09 289 PHE A CA 1
ATOM 2169 C C . PHE A 1 289 ? 19.407 26.211 -21.599 1.00 43.09 289 PHE A C 1
ATOM 2171 O O . PHE A 1 289 ? 18.638 27.095 -21.210 1.00 43.09 289 PHE A O 1
ATOM 2178 N N . GLU A 1 290 ? 18.990 25.049 -22.098 1.00 37.56 290 GLU A N 1
ATOM 2179 C CA . GLU A 1 290 ? 17.580 24.670 -22.179 1.00 37.56 290 GLU A CA 1
ATOM 2180 C C . GLU A 1 290 ? 17.018 24.333 -20.787 1.00 37.56 290 GLU A C 1
ATOM 2182 O O . GLU A 1 290 ? 17.756 23.965 -19.868 1.00 37.56 290 GLU A O 1
ATOM 2187 N N . SER A 1 291 ? 15.714 24.555 -20.619 1.00 37.09 291 SER A N 1
ATOM 2188 C CA . SER A 1 291 ? 15.054 24.693 -19.325 1.00 37.09 291 SER A CA 1
ATOM 2189 C C . SER A 1 291 ? 15.134 23.445 -18.443 1.00 37.09 291 SER A C 1
ATOM 2191 O O . SER A 1 291 ? 14.968 22.311 -18.884 1.00 37.09 291 SER A O 1
ATOM 2193 N N . VAL A 1 292 ? 15.355 23.664 -17.144 1.00 38.22 292 VAL A N 1
ATOM 2194 C CA . VAL A 1 292 ? 15.258 22.616 -16.120 1.00 38.22 292 VAL A CA 1
ATOM 2195 C C . VAL A 1 292 ? 13.986 22.864 -15.318 1.00 38.22 292 VAL A C 1
ATOM 2197 O O . VAL A 1 292 ? 13.920 23.806 -14.529 1.00 38.22 292 VAL A O 1
ATOM 2200 N N . VAL A 1 293 ? 12.970 22.023 -15.523 1.00 37.28 293 VAL A N 1
ATOM 2201 C CA . VAL A 1 293 ? 11.734 22.038 -14.728 1.00 37.28 293 VAL A CA 1
ATOM 2202 C C . VAL A 1 293 ? 11.977 21.277 -13.423 1.00 37.28 293 VAL A C 1
ATOM 2204 O O . VAL A 1 293 ? 12.333 20.100 -13.445 1.00 37.28 293 VAL A O 1
ATOM 2207 N N . THR A 1 294 ? 11.779 21.928 -12.277 1.00 37.50 294 THR A N 1
ATOM 2208 C CA . THR A 1 294 ? 11.810 21.291 -10.950 1.00 37.50 294 THR A CA 1
ATOM 2209 C C . THR A 1 294 ? 10.396 21.102 -10.402 1.00 37.50 294 THR A C 1
ATOM 2211 O O . THR A 1 294 ? 9.627 22.055 -10.295 1.00 37.50 294 THR A O 1
ATOM 2214 N N . ASP A 1 295 ? 10.060 19.866 -10.019 1.00 37.03 295 ASP A N 1
ATOM 2215 C CA . ASP A 1 295 ? 8.810 19.539 -9.324 1.00 37.03 295 ASP A CA 1
ATOM 2216 C C . ASP A 1 295 ? 8.901 19.917 -7.833 1.00 37.03 295 ASP A C 1
ATOM 2218 O O . ASP A 1 295 ? 9.870 19.588 -7.146 1.00 37.03 295 ASP A O 1
ATOM 2222 N N . THR A 1 296 ? 7.873 20.590 -7.316 1.00 41.25 296 THR A N 1
ATOM 2223 C CA . THR A 1 296 ? 7.687 20.866 -5.882 1.00 41.25 296 THR A CA 1
ATOM 2224 C C . THR A 1 296 ? 6.510 20.057 -5.348 1.00 41.25 296 THR A C 1
ATOM 2226 O O . THR A 1 296 ? 5.492 20.579 -4.900 1.00 41.25 296 THR A O 1
ATOM 2229 N N . ALA A 1 297 ? 6.655 18.735 -5.348 1.00 39.50 297 ALA A N 1
ATOM 2230 C CA . ALA A 1 297 ? 5.707 17.844 -4.697 1.00 39.50 297 ALA A CA 1
ATOM 2231 C C . ALA A 1 297 ? 6.127 17.564 -3.245 1.00 39.50 297 ALA A C 1
ATOM 2233 O O . ALA A 1 297 ? 6.807 16.574 -2.971 1.00 39.50 297 ALA A O 1
ATOM 2234 N N . ARG A 1 298 ? 5.695 18.409 -2.295 1.00 34.03 298 ARG A N 1
ATOM 2235 C CA . ARG A 1 298 ? 5.358 18.021 -0.902 1.00 34.03 298 ARG A CA 1
ATOM 2236 C C . ARG A 1 298 ? 4.772 19.204 -0.134 1.00 34.03 298 ARG A C 1
ATOM 2238 O O . ARG A 1 298 ? 5.349 20.279 -0.109 1.00 34.03 298 ARG A O 1
ATOM 2245 N N . GLY A 1 299 ? 3.639 18.967 0.530 1.00 34.03 299 GLY A N 1
ATOM 2246 C CA . GLY A 1 299 ? 2.888 19.944 1.325 1.00 34.03 299 GLY A CA 1
ATOM 2247 C C . GLY A 1 299 ? 3.595 20.423 2.598 1.00 34.03 299 GLY A C 1
ATOM 2248 O O . GLY A 1 299 ? 3.137 20.140 3.704 1.00 34.03 299 GLY A O 1
ATOM 2249 N N . VAL A 1 300 ? 4.681 21.169 2.431 1.00 28.86 300 VAL A N 1
ATOM 2250 C CA . VAL A 1 300 ? 5.276 22.066 3.427 1.00 28.86 300 VAL A CA 1
ATOM 2251 C C . VAL A 1 300 ? 5.145 23.484 2.849 1.00 28.86 300 VAL A C 1
ATOM 2253 O O . VAL A 1 300 ? 5.353 23.646 1.652 1.00 28.86 300 VAL A O 1
ATOM 2256 N N . PRO A 1 301 ? 4.771 24.511 3.634 1.00 31.02 301 PRO A N 1
ATOM 2257 C CA . PRO A 1 301 ? 4.628 25.880 3.123 1.00 31.02 301 PRO A CA 1
ATOM 2258 C C . PRO A 1 301 ? 5.956 26.558 2.730 1.00 31.02 301 PRO A C 1
ATOM 2260 O O . PRO A 1 301 ? 5.929 27.695 2.282 1.00 31.02 301 PRO A O 1
ATOM 2263 N N . GLU A 1 302 ? 7.097 25.878 2.874 1.00 37.09 302 GLU A N 1
ATOM 2264 C CA . GLU A 1 302 ? 8.414 26.348 2.435 1.00 37.09 302 GLU A CA 1
ATOM 2265 C C . GLU A 1 302 ? 8.817 25.602 1.155 1.00 37.09 302 GLU A C 1
ATOM 2267 O O . GLU A 1 302 ? 8.916 24.372 1.141 1.00 37.09 302 GLU A O 1
ATOM 2272 N N . TYR A 1 303 ? 9.035 26.350 0.073 1.00 40.72 303 TYR A N 1
ATOM 2273 C CA . TYR A 1 303 ? 9.424 25.812 -1.229 1.00 40.72 303 TYR A CA 1
ATOM 2274 C C . TYR A 1 303 ? 10.950 25.852 -1.375 1.00 40.72 303 TYR A C 1
ATOM 2276 O O . TYR A 1 303 ? 11.539 26.926 -1.458 1.00 40.72 303 TYR A O 1
ATOM 2284 N N . GLU A 1 304 ? 11.599 24.688 -1.440 1.00 37.28 304 GLU A N 1
ATOM 2285 C CA . GLU A 1 304 ? 13.043 24.578 -1.683 1.00 37.28 304 GLU A CA 1
ATOM 2286 C C . GLU A 1 304 ? 13.288 23.938 -3.059 1.00 37.28 304 GLU A C 1
ATOM 2288 O O . GLU A 1 304 ? 13.191 22.724 -3.232 1.00 37.28 304 GLU A O 1
ATOM 2293 N N . GLY A 1 305 ? 13.574 24.767 -4.067 1.00 40.69 305 GLY A N 1
ATOM 2294 C CA . GLY A 1 305 ? 14.032 24.318 -5.382 1.00 40.69 305 GLY A CA 1
ATOM 2295 C C . GLY A 1 305 ? 15.555 24.396 -5.461 1.00 40.69 305 GLY A C 1
ATOM 2296 O O . GLY A 1 305 ? 16.120 25.482 -5.347 1.00 40.69 305 GLY A O 1
ATOM 2297 N N . ARG A 1 306 ? 16.242 23.266 -5.668 1.00 39.09 306 ARG A N 1
ATOM 2298 C CA . ARG A 1 306 ? 17.704 23.241 -5.829 1.00 39.09 306 ARG A CA 1
ATOM 2299 C C . ARG A 1 306 ? 18.076 23.155 -7.306 1.00 39.09 306 ARG A C 1
ATOM 2301 O O . ARG A 1 306 ? 17.905 22.110 -7.922 1.00 39.09 306 ARG A O 1
ATOM 2308 N N . ILE A 1 307 ? 18.635 24.234 -7.849 1.00 46.12 307 ILE A N 1
ATOM 2309 C CA . ILE A 1 307 ? 19.235 24.248 -9.188 1.00 46.12 307 ILE A CA 1
ATOM 2310 C C . ILE A 1 307 ? 20.747 24.075 -9.018 1.00 46.12 307 ILE A C 1
ATOM 2312 O O . ILE A 1 307 ? 21.411 24.911 -8.405 1.00 46.12 307 ILE A O 1
ATOM 2316 N N . SER A 1 308 ? 21.289 22.971 -9.532 1.00 38.44 308 SER A N 1
ATOM 2317 C CA . SER A 1 308 ? 22.727 22.685 -9.510 1.00 38.44 308 SER A CA 1
ATOM 2318 C C . SER A 1 308 ? 23.309 22.944 -10.896 1.00 38.44 308 SER A C 1
ATOM 2320 O O . SER A 1 308 ? 23.124 22.133 -11.798 1.00 38.44 308 SER A O 1
ATOM 2322 N N . LEU A 1 309 ? 24.017 24.062 -11.070 1.00 45.38 309 LEU A N 1
ATOM 2323 C CA . LEU A 1 309 ? 24.840 24.284 -12.259 1.00 45.38 309 LEU A CA 1
ATOM 2324 C C . LEU A 1 309 ? 26.216 23.648 -12.027 1.00 45.38 309 LEU A C 1
ATOM 2326 O O . LEU A 1 309 ? 26.945 24.066 -11.127 1.00 45.38 309 LEU A O 1
ATOM 2330 N N . VAL A 1 310 ? 26.572 22.643 -12.827 1.00 40.47 310 VAL A N 1
ATOM 2331 C CA . VAL A 1 310 ? 27.930 22.084 -12.855 1.00 40.47 310 VAL A CA 1
ATOM 2332 C C . VAL A 1 310 ? 28.659 22.722 -14.030 1.00 40.47 310 VAL A C 1
ATOM 2334 O O . VAL A 1 310 ? 28.331 22.457 -15.182 1.00 40.47 310 VAL A O 1
ATOM 2337 N N . ILE A 1 311 ? 29.613 23.600 -13.732 1.00 46.34 311 ILE A N 1
ATOM 2338 C CA . ILE A 1 311 ? 30.491 24.212 -14.732 1.00 46.34 311 ILE A CA 1
ATOM 2339 C C . ILE A 1 311 ? 31.770 23.370 -14.752 1.00 46.34 311 ILE A C 1
ATOM 2341 O O . ILE A 1 311 ? 32.449 23.265 -13.731 1.00 46.34 311 ILE A O 1
ATOM 2345 N N . ASP A 1 312 ? 32.053 22.718 -15.880 1.00 36.06 312 ASP A N 1
ATOM 2346 C CA . ASP A 1 312 ? 33.267 21.919 -16.065 1.00 36.06 312 ASP A CA 1
ATOM 2347 C C . ASP A 1 312 ? 34.465 22.860 -16.283 1.00 36.06 312 ASP A C 1
ATOM 2349 O O . ASP A 1 312 ? 34.527 23.598 -17.265 1.00 36.06 312 ASP A O 1
ATOM 2353 N N . ASP A 1 313 ? 35.393 22.878 -15.326 1.00 37.25 313 ASP A N 1
ATOM 2354 C CA . ASP A 1 313 ? 36.463 23.881 -15.188 1.00 37.25 313 ASP A CA 1
ATOM 2355 C C . ASP A 1 313 ? 37.711 23.551 -16.041 1.00 37.25 313 ASP A C 1
ATOM 2357 O O . ASP A 1 313 ? 38.829 23.986 -15.758 1.00 37.25 313 ASP A O 1
ATOM 2361 N N . THR A 1 314 ? 37.551 22.728 -17.083 1.00 34.56 314 THR A N 1
ATOM 2362 C CA . THR A 1 314 ? 38.665 22.235 -17.912 1.00 34.56 314 THR A CA 1
ATOM 2363 C C . THR A 1 314 ? 39.207 23.269 -18.908 1.00 34.56 314 THR A C 1
ATOM 2365 O O . THR A 1 314 ? 40.352 23.142 -19.346 1.00 34.56 314 THR A O 1
ATOM 2368 N N . GLU A 1 315 ? 38.474 24.356 -19.172 1.00 39.62 315 GLU A N 1
ATOM 2369 C CA . GLU A 1 315 ? 39.005 25.586 -19.776 1.00 39.62 315 GLU A CA 1
ATOM 2370 C C . GLU A 1 315 ? 38.473 26.819 -19.020 1.00 39.62 315 GLU A C 1
ATOM 2372 O O . GLU A 1 315 ? 37.276 27.100 -19.098 1.00 39.62 315 GLU A O 1
ATOM 2377 N N . PRO A 1 316 ? 39.316 27.623 -18.339 1.00 39.25 316 PRO A N 1
ATOM 2378 C CA . PRO A 1 316 ? 38.862 28.808 -17.620 1.00 39.25 316 PRO A CA 1
ATOM 2379 C C . PRO A 1 316 ? 38.626 29.951 -18.614 1.00 39.25 316 PRO A C 1
ATOM 2381 O O . PRO A 1 316 ? 39.371 30.932 -18.669 1.00 39.25 316 PRO A O 1
ATOM 2384 N N . ARG A 1 317 ? 37.591 29.837 -19.446 1.00 49.56 317 ARG A N 1
ATOM 2385 C CA . ARG A 1 317 ? 37.039 30.995 -20.150 1.00 49.56 317 ARG A CA 1
ATOM 2386 C C . ARG A 1 317 ? 36.067 31.668 -19.193 1.00 49.56 317 ARG A C 1
ATOM 2388 O O . ARG A 1 317 ? 35.060 31.090 -18.807 1.00 49.56 317 ARG A O 1
ATOM 2395 N N . ALA A 1 318 ? 36.425 32.879 -18.772 1.00 53.91 318 ALA A N 1
ATOM 2396 C CA . ALA A 1 318 ? 35.752 33.634 -17.722 1.00 53.91 318 ALA A CA 1
ATOM 2397 C C . ALA A 1 318 ? 34.250 33.829 -18.005 1.00 53.91 318 ALA A C 1
ATOM 2399 O O . ALA A 1 318 ? 33.862 34.745 -18.733 1.00 53.91 318 ALA A O 1
ATOM 2400 N N . LEU A 1 319 ? 33.413 32.985 -17.397 1.00 53.00 319 LEU A N 1
ATOM 2401 C CA . LEU A 1 319 ? 31.985 33.235 -17.220 1.00 53.00 319 LEU A CA 1
ATOM 2402 C C . LEU A 1 319 ? 31.834 34.529 -16.418 1.00 53.00 319 LEU A C 1
ATOM 2404 O O . LEU A 1 319 ? 32.257 34.599 -15.265 1.00 53.00 319 LEU A O 1
ATOM 2408 N N . ARG A 1 320 ? 31.282 35.577 -17.038 1.00 59.97 320 ARG A N 1
ATOM 2409 C CA . ARG A 1 320 ? 31.108 36.881 -16.377 1.00 59.97 320 ARG A CA 1
ATOM 2410 C C . ARG A 1 320 ? 29.858 36.955 -15.515 1.00 59.97 320 ARG A C 1
ATOM 2412 O O . ARG A 1 320 ? 29.877 37.624 -14.491 1.00 59.97 320 ARG A O 1
ATOM 2419 N N . ALA A 1 321 ? 28.787 36.293 -15.936 1.00 62.91 321 ALA A N 1
ATOM 2420 C CA . ALA A 1 321 ? 27.546 36.222 -15.187 1.00 62.91 321 ALA A CA 1
ATOM 2421 C C . ALA A 1 321 ? 26.726 35.005 -15.624 1.00 62.91 321 ALA A C 1
ATOM 2423 O O . ALA A 1 321 ? 26.783 34.610 -16.790 1.00 62.91 321 ALA A O 1
ATOM 2424 N N . VAL A 1 322 ? 25.952 34.451 -14.694 1.00 65.62 322 VAL A N 1
ATOM 2425 C CA . VAL A 1 322 ? 24.875 33.496 -14.973 1.00 65.62 322 VAL A CA 1
ATOM 2426 C C . VAL A 1 322 ? 23.562 34.198 -14.669 1.00 65.62 322 VAL A C 1
ATOM 2428 O O . VAL A 1 322 ? 23.334 34.608 -13.531 1.00 65.62 322 VAL A O 1
ATOM 2431 N N . ARG A 1 323 ? 22.705 34.354 -15.675 1.00 68.56 323 ARG A N 1
ATOM 2432 C CA . ARG A 1 323 ? 21.364 34.923 -15.504 1.00 68.56 323 ARG A CA 1
ATOM 2433 C C . ARG A 1 323 ? 20.339 33.800 -15.476 1.00 68.56 323 ARG A C 1
ATOM 2435 O O . ARG A 1 323 ? 20.297 33.027 -16.418 1.00 68.56 323 ARG A O 1
ATOM 2442 N N . LEU A 1 324 ? 19.521 33.742 -14.432 1.00 68.25 324 LEU A N 1
ATOM 2443 C CA . LEU A 1 324 ? 18.356 32.871 -14.295 1.00 68.25 324 LEU A CA 1
ATOM 2444 C C . LEU A 1 324 ? 17.109 33.754 -14.298 1.00 68.25 324 LEU A C 1
ATOM 2446 O O . LEU A 1 324 ? 16.997 34.674 -13.490 1.00 68.25 324 LEU A O 1
ATOM 2450 N N . THR A 1 325 ? 16.162 33.499 -15.193 1.00 64.19 325 THR A N 1
ATOM 2451 C CA . THR A 1 325 ? 14.881 34.219 -15.203 1.00 64.19 325 THR A CA 1
ATOM 2452 C C . THR A 1 325 ? 13.760 33.252 -14.876 1.00 64.19 325 THR A C 1
ATOM 2454 O O . THR A 1 325 ? 13.544 32.311 -15.623 1.00 64.19 325 THR A O 1
ATOM 2457 N N . LEU A 1 326 ? 13.040 33.510 -13.786 1.00 66.06 326 LEU A N 1
ATOM 2458 C CA . LEU A 1 326 ? 11.869 32.756 -13.355 1.00 66.06 326 LEU A CA 1
ATOM 2459 C C . LEU A 1 326 ? 10.620 33.519 -13.803 1.00 66.06 326 LEU A C 1
ATOM 2461 O O . LEU A 1 326 ? 10.391 34.660 -13.388 1.00 66.06 326 LEU A O 1
ATOM 2465 N N . ARG A 1 327 ? 9.806 32.903 -14.663 1.00 61.81 327 ARG A N 1
ATOM 2466 C CA . ARG A 1 327 ? 8.544 33.484 -15.150 1.00 61.81 327 ARG A CA 1
ATOM 2467 C C . ARG A 1 327 ? 7.354 32.716 -14.574 1.00 61.81 327 ARG A C 1
ATOM 2469 O O . ARG A 1 327 ? 6.957 31.719 -15.170 1.00 61.81 327 ARG A O 1
ATOM 2476 N N . PRO A 1 328 ? 6.783 33.141 -13.434 1.00 59.22 328 PRO A N 1
ATOM 2477 C CA . PRO A 1 328 ? 5.589 32.491 -12.910 1.00 59.22 328 PRO A CA 1
ATOM 2478 C C . PRO A 1 328 ? 4.403 32.704 -13.865 1.00 59.22 328 PRO A C 1
ATOM 2480 O O . PRO A 1 328 ? 4.304 33.740 -14.525 1.00 59.22 328 PRO A O 1
ATOM 2483 N N . SER A 1 329 ? 3.481 31.737 -13.919 1.00 47.66 329 SER A N 1
ATOM 2484 C CA . SER A 1 329 ? 2.267 31.822 -14.750 1.00 47.66 329 SER A CA 1
ATOM 2485 C C . SER A 1 329 ? 1.339 32.973 -14.342 1.00 47.66 329 SER A C 1
ATOM 2487 O O . SER A 1 329 ? 0.587 33.480 -15.171 1.00 47.66 329 SER A O 1
ATOM 2489 N N . GLU A 1 330 ? 1.424 33.409 -13.083 1.00 48.12 330 GLU A N 1
ATOM 2490 C CA . GLU A 1 330 ? 0.812 34.629 -12.561 1.00 48.12 330 GLU A CA 1
ATOM 2491 C C . GLU A 1 330 ? 1.835 35.359 -11.671 1.00 48.12 330 GLU A C 1
ATOM 2493 O O . GLU A 1 330 ? 2.348 34.783 -10.714 1.00 48.12 330 GLU A O 1
ATOM 2498 N N . GLY A 1 331 ? 2.154 36.622 -11.979 1.00 69.06 331 GLY A N 1
ATOM 2499 C CA . GLY A 1 331 ? 3.070 37.451 -11.183 1.00 69.06 331 GLY A CA 1
ATOM 2500 C C . GLY A 1 331 ? 4.153 38.163 -11.997 1.00 69.06 331 GLY A C 1
ATOM 2501 O O . GLY A 1 331 ? 4.205 38.073 -13.222 1.00 69.06 331 GLY A O 1
ATOM 2502 N N . TRP A 1 332 ? 5.012 38.913 -11.300 1.00 67.94 332 TRP A N 1
ATOM 2503 C CA . TRP A 1 332 ? 6.161 39.586 -11.908 1.00 67.94 332 TRP A CA 1
ATOM 2504 C C . TRP A 1 332 ? 7.308 38.591 -12.115 1.00 67.94 332 TRP A C 1
ATOM 2506 O O . TRP A 1 332 ? 7.558 37.784 -11.216 1.00 67.94 332 TRP A O 1
ATOM 2516 N N . PRO A 1 333 ? 8.024 38.650 -13.252 1.00 71.62 333 PRO A N 1
ATOM 2517 C CA . PRO A 1 333 ? 9.210 37.833 -13.451 1.00 71.62 333 PRO A CA 1
ATOM 2518 C C . PRO A 1 333 ? 10.252 38.155 -12.376 1.00 71.62 333 PRO A C 1
ATOM 2520 O O . PRO A 1 333 ? 10.435 39.318 -12.003 1.00 71.62 333 PRO A O 1
ATOM 2523 N N . VAL A 1 334 ? 10.918 37.114 -11.885 1.00 76.19 334 VAL A N 1
ATOM 2524 C CA . VAL A 1 334 ? 12.041 37.234 -10.957 1.00 76.19 334 VAL A CA 1
ATOM 2525 C C . VAL A 1 334 ? 13.311 36.924 -11.735 1.00 76.19 334 VAL A C 1
ATOM 2527 O O . VAL A 1 334 ? 13.456 35.838 -12.290 1.00 76.19 334 VAL A O 1
ATOM 2530 N N . GLU A 1 335 ? 14.226 37.881 -11.804 1.00 77.50 335 GLU A N 1
ATOM 2531 C CA . GLU A 1 335 ? 15.529 37.708 -12.442 1.00 77.50 335 GLU A CA 1
ATOM 2532 C C . GLU A 1 335 ? 16.599 37.558 -11.362 1.00 77.50 335 GLU A C 1
ATOM 2534 O O . GLU A 1 335 ? 16.711 38.401 -10.479 1.00 77.50 335 GLU A O 1
ATOM 2539 N N . MET A 1 336 ? 17.390 36.492 -11.422 1.00 80.88 336 MET A N 1
ATOM 2540 C CA . MET A 1 336 ? 18.568 36.304 -10.585 1.00 80.88 336 MET A CA 1
ATOM 2541 C C . MET A 1 336 ? 19.816 36.345 -11.465 1.00 80.88 336 MET A C 1
ATOM 2543 O O . MET A 1 336 ? 19.967 35.532 -12.371 1.00 80.88 336 MET A O 1
ATOM 2547 N N . VAL A 1 337 ? 20.734 37.266 -11.191 1.00 79.69 337 VAL A N 1
ATOM 2548 C CA . VAL A 1 337 ? 22.027 37.365 -11.876 1.00 79.69 337 VAL A CA 1
ATOM 2549 C C . VAL A 1 337 ? 23.130 37.040 -10.882 1.00 79.69 337 VAL A C 1
ATOM 2551 O O . VAL A 1 337 ? 23.302 37.744 -9.892 1.00 79.69 337 VAL A O 1
ATOM 2554 N N . TYR A 1 338 ? 23.881 35.974 -11.133 1.00 79.75 338 TYR A N 1
ATOM 2555 C CA . TYR A 1 338 ? 25.041 35.601 -10.333 1.00 79.75 338 TYR A CA 1
ATOM 2556 C C . TYR A 1 338 ? 26.331 36.056 -11.014 1.00 79.75 338 TYR A C 1
ATOM 2558 O O . TYR A 1 338 ? 26.626 35.617 -12.126 1.00 79.75 338 TYR A O 1
ATOM 2566 N N . ASP A 1 339 ? 27.104 36.909 -10.339 1.00 79.50 339 ASP A N 1
ATOM 2567 C CA . ASP A 1 339 ? 28.465 37.292 -10.725 1.00 79.50 339 ASP A CA 1
ATOM 2568 C C . ASP A 1 339 ? 29.464 36.375 -9.990 1.00 79.50 339 ASP A C 1
ATOM 2570 O O . ASP A 1 339 ? 29.705 36.560 -8.786 1.00 79.50 339 ASP A O 1
ATOM 2574 N N . PRO A 1 340 ? 30.063 35.383 -10.676 1.00 70.00 340 PRO A N 1
ATOM 2575 C CA . PRO A 1 340 ? 30.996 34.448 -10.055 1.00 70.00 340 PRO A CA 1
ATOM 2576 C C . PRO A 1 340 ? 32.308 35.116 -9.624 1.00 70.00 340 PRO A C 1
ATOM 2578 O O . PRO A 1 340 ? 32.940 34.645 -8.677 1.00 70.00 340 PRO A O 1
ATOM 2581 N N . ALA A 1 341 ? 32.714 36.225 -10.256 1.00 75.06 341 ALA A N 1
ATOM 2582 C CA . ALA A 1 341 ? 33.942 36.935 -9.902 1.00 75.06 341 ALA A CA 1
ATOM 2583 C C . ALA A 1 341 ? 33.800 37.666 -8.562 1.00 75.06 341 ALA A C 1
ATOM 2585 O O . ALA A 1 341 ? 34.751 37.735 -7.781 1.00 75.06 341 ALA A O 1
ATOM 2586 N N . ARG A 1 342 ? 32.604 38.191 -8.278 1.00 78.62 342 ARG A N 1
ATOM 2587 C CA . ARG A 1 342 ? 32.288 38.855 -7.003 1.00 78.62 342 ARG A CA 1
ATOM 2588 C C . ARG A 1 342 ? 31.671 37.922 -5.968 1.00 78.62 342 ARG A C 1
ATOM 2590 O O . ARG A 1 342 ? 31.617 38.292 -4.799 1.00 78.62 342 ARG A O 1
ATOM 2597 N N . LYS A 1 343 ? 31.218 36.736 -6.385 1.00 80.50 343 LYS A N 1
ATOM 2598 C CA . LYS A 1 343 ? 30.385 35.826 -5.589 1.00 80.50 343 LYS A CA 1
ATOM 2599 C C . LYS A 1 343 ? 29.144 36.534 -5.028 1.00 80.50 343 LYS A C 1
ATOM 2601 O O . LYS A 1 343 ? 28.801 36.382 -3.857 1.00 80.50 343 LYS A O 1
ATOM 2606 N N . VAL A 1 344 ? 28.475 37.325 -5.864 1.00 79.00 344 VAL A N 1
ATOM 2607 C CA . VAL A 1 344 ? 27.250 38.056 -5.502 1.00 79.00 344 VAL A CA 1
ATOM 2608 C C . VAL A 1 344 ? 26.119 37.603 -6.414 1.00 79.00 344 VAL A C 1
ATOM 2610 O O . VAL A 1 344 ? 26.303 37.515 -7.627 1.00 79.00 344 VAL A O 1
ATOM 2613 N N . ALA A 1 345 ? 24.963 37.299 -5.828 1.00 79.81 345 ALA A N 1
ATOM 2614 C CA . ALA A 1 345 ? 23.720 37.076 -6.551 1.00 79.81 345 ALA A CA 1
ATOM 2615 C C . ALA A 1 345 ? 22.816 38.302 -6.386 1.00 79.81 345 ALA A C 1
ATOM 2617 O O . ALA A 1 345 ? 22.515 38.711 -5.265 1.00 79.81 345 ALA A O 1
ATOM 2618 N N . THR A 1 346 ? 22.376 38.877 -7.495 1.00 81.00 346 THR A N 1
ATOM 2619 C CA . THR A 1 346 ? 21.429 39.989 -7.529 1.00 81.00 346 THR A CA 1
ATOM 2620 C C . THR A 1 346 ? 20.064 39.452 -7.935 1.00 81.00 346 THR A C 1
ATOM 2622 O O . THR A 1 346 ? 19.947 38.838 -8.992 1.00 81.00 346 THR A O 1
ATOM 2625 N N . LEU A 1 347 ? 19.046 39.663 -7.104 1.00 83.00 347 LEU A N 1
ATOM 2626 C CA . LEU A 1 347 ? 17.665 39.256 -7.357 1.00 83.00 347 LEU A CA 1
ATOM 2627 C C . LEU A 1 347 ? 16.814 40.493 -7.651 1.00 83.00 347 LEU A C 1
ATOM 2629 O O . LEU A 1 347 ? 16.694 41.374 -6.798 1.00 83.00 347 LEU A O 1
ATOM 2633 N N . THR A 1 348 ? 16.192 40.543 -8.822 1.00 81.38 348 THR A N 1
ATOM 2634 C CA . THR A 1 348 ? 15.306 41.625 -9.254 1.00 81.38 348 THR A CA 1
ATOM 2635 C C . THR A 1 348 ? 13.878 41.104 -9.416 1.00 81.38 348 THR A C 1
ATOM 2637 O O . THR A 1 348 ? 13.637 40.149 -10.152 1.00 81.38 348 THR A O 1
ATOM 2640 N N . ARG A 1 349 ? 12.916 41.740 -8.736 1.00 82.12 349 ARG A N 1
ATOM 2641 C CA . ARG A 1 349 ? 11.471 41.456 -8.820 1.00 82.12 349 ARG A CA 1
ATOM 2642 C C . ARG A 1 349 ? 10.731 42.776 -9.034 1.00 82.12 349 ARG A C 1
ATOM 2644 O O . ARG A 1 349 ? 10.590 43.570 -8.104 1.00 82.12 349 ARG A O 1
ATOM 2651 N N . GLY A 1 350 ? 10.266 43.024 -10.259 1.00 85.56 350 GLY A N 1
ATOM 2652 C CA . GLY A 1 350 ? 9.712 44.333 -10.632 1.00 85.56 350 GLY A CA 1
ATOM 2653 C C . GLY A 1 350 ? 10.749 45.450 -10.445 1.00 85.56 350 GLY A C 1
ATOM 2654 O O . GLY A 1 350 ? 11.858 45.340 -10.957 1.00 85.56 350 GLY A O 1
ATOM 2655 N N . ASP A 1 351 ? 10.410 46.485 -9.671 1.00 84.50 351 ASP A N 1
ATOM 2656 C CA . ASP A 1 351 ? 11.302 47.627 -9.393 1.00 84.50 351 ASP A CA 1
ATOM 2657 C C . ASP A 1 351 ? 12.245 47.405 -8.191 1.00 84.50 351 ASP A C 1
ATOM 2659 O O . ASP A 1 351 ? 13.045 48.279 -7.850 1.00 84.50 351 ASP A O 1
ATOM 2663 N N . GLN A 1 352 ? 12.156 46.256 -7.511 1.00 82.56 352 GLN A N 1
ATOM 2664 C CA . GLN A 1 352 ? 12.995 45.941 -6.353 1.00 82.56 352 GLN A CA 1
ATOM 2665 C C . GLN A 1 352 ? 14.189 45.084 -6.767 1.00 82.56 352 GLN A C 1
ATOM 2667 O O . GLN A 1 352 ? 14.029 44.096 -7.480 1.00 82.56 352 GLN A O 1
ATOM 2672 N N . THR A 1 353 ? 15.384 45.453 -6.302 1.00 85.25 353 THR A N 1
ATOM 2673 C CA . THR A 1 353 ? 16.629 44.709 -6.532 1.00 85.25 353 THR A CA 1
ATOM 2674 C C . THR A 1 353 ? 17.363 44.524 -5.210 1.00 85.25 353 THR A C 1
ATOM 2676 O O . THR A 1 353 ? 17.689 45.509 -4.550 1.00 85.25 353 THR A O 1
ATOM 2679 N N . ASN A 1 354 ? 17.624 43.271 -4.840 1.00 83.38 354 ASN A N 1
ATOM 2680 C CA . ASN A 1 354 ? 18.343 42.892 -3.626 1.00 83.38 354 ASN A CA 1
ATOM 2681 C C . ASN A 1 354 ? 19.640 42.156 -3.992 1.00 83.38 354 ASN A C 1
ATOM 2683 O O . ASN A 1 354 ? 19.644 41.318 -4.893 1.00 83.38 354 ASN A O 1
ATOM 2687 N N . GLU A 1 355 ? 20.735 42.445 -3.290 1.00 82.50 355 GLU A N 1
ATOM 2688 C CA . GLU A 1 355 ? 22.016 41.747 -3.456 1.00 82.50 355 GLU A CA 1
ATOM 2689 C C . GLU A 1 355 ? 22.279 40.801 -2.283 1.00 82.50 355 GLU A C 1
ATOM 2691 O O . GLU A 1 355 ? 22.135 41.172 -1.117 1.00 82.50 355 GLU A O 1
ATOM 2696 N N . TYR A 1 356 ? 22.723 39.589 -2.599 1.00 78.38 356 TYR A N 1
ATOM 2697 C CA . TYR A 1 356 ? 23.053 38.547 -1.636 1.00 78.38 356 TYR A CA 1
ATOM 2698 C C . TYR A 1 356 ? 24.494 38.086 -1.862 1.00 78.38 356 TYR A C 1
ATOM 2700 O O . TYR A 1 356 ? 24.880 37.745 -2.983 1.00 78.38 356 TYR A O 1
ATOM 2708 N N . GLN A 1 357 ? 25.304 38.045 -0.800 1.00 78.94 357 GLN A N 1
ATOM 2709 C CA . GLN A 1 357 ? 26.615 37.401 -0.875 1.00 78.94 357 GLN A CA 1
ATOM 2710 C C . GLN A 1 357 ? 26.443 35.884 -0.906 1.00 78.94 357 GLN A C 1
ATOM 2712 O O . GLN A 1 357 ? 25.872 35.276 -0.002 1.00 78.94 357 GLN A O 1
ATOM 2717 N N . ALA A 1 358 ? 26.955 35.277 -1.967 1.00 66.88 358 ALA A N 1
ATOM 2718 C CA . ALA A 1 358 ? 26.920 33.850 -2.191 1.00 66.88 358 ALA A CA 1
ATOM 2719 C C . ALA A 1 358 ? 28.228 33.237 -1.689 1.00 66.88 358 ALA A C 1
ATOM 2721 O O . ALA A 1 358 ? 29.197 33.091 -2.436 1.00 66.88 358 ALA A O 1
ATOM 2722 N N . ASP A 1 359 ? 28.261 32.839 -0.420 1.00 53.38 359 ASP A N 1
ATOM 2723 C CA . ASP A 1 359 ? 29.320 31.940 0.027 1.00 53.38 359 ASP A CA 1
ATOM 2724 C C . ASP A 1 359 ? 29.224 30.629 -0.755 1.00 53.38 359 ASP A C 1
ATOM 2726 O O . ASP A 1 359 ? 28.131 30.180 -1.103 1.00 53.38 359 ASP A O 1
ATOM 2730 N N . THR A 1 360 ? 30.379 30.021 -1.035 1.00 45.97 360 THR A N 1
ATOM 2731 C CA . THR A 1 360 ? 30.623 28.951 -2.029 1.00 45.97 360 THR A CA 1
ATOM 2732 C C . THR A 1 360 ? 29.757 27.677 -1.893 1.00 45.97 360 THR A C 1
ATOM 2734 O O . THR A 1 360 ? 29.910 26.750 -2.678 1.00 45.97 360 THR A O 1
ATOM 2737 N N . HIS A 1 361 ? 28.825 27.631 -0.936 1.00 39.78 361 HIS A N 1
ATOM 2738 C CA . HIS A 1 361 ? 27.836 26.568 -0.743 1.00 39.78 361 HIS A CA 1
ATOM 2739 C C . HIS A 1 361 ? 26.376 27.033 -0.520 1.00 39.78 361 HIS A C 1
ATOM 2741 O O . HIS A 1 361 ? 25.515 26.173 -0.361 1.00 39.78 361 HIS A O 1
ATOM 2747 N N . HIS A 1 362 ? 26.060 28.337 -0.519 1.00 40.53 362 HIS A N 1
ATOM 2748 C CA . HIS A 1 362 ? 24.761 28.860 -0.042 1.00 40.53 362 HIS A CA 1
ATOM 2749 C C . HIS A 1 362 ? 24.003 29.802 -0.995 1.00 40.53 362 HIS A C 1
ATOM 2751 O O . HIS A 1 362 ? 22.946 30.308 -0.625 1.00 40.53 362 HIS A O 1
ATOM 2757 N N . ALA A 1 363 ? 24.467 30.006 -2.232 1.00 40.12 363 ALA A N 1
ATOM 2758 C CA . ALA A 1 363 ? 23.797 30.907 -3.181 1.00 40.12 363 ALA A CA 1
ATOM 2759 C C . ALA A 1 363 ? 22.345 30.502 -3.523 1.00 40.12 363 ALA A C 1
ATOM 2761 O O . ALA A 1 363 ? 21.538 31.353 -3.876 1.00 40.12 363 ALA A O 1
ATOM 2762 N N . ALA A 1 364 ? 22.002 29.215 -3.407 1.00 42.06 364 ALA A N 1
ATOM 2763 C CA . ALA A 1 364 ? 20.706 28.685 -3.835 1.00 42.06 364 ALA A CA 1
ATOM 2764 C C . ALA A 1 364 ? 19.582 28.784 -2.780 1.00 42.06 364 ALA A C 1
ATOM 2766 O O . ALA A 1 364 ? 18.443 28.466 -3.097 1.00 42.06 364 ALA A O 1
ATOM 2767 N N . VAL A 1 365 ? 19.867 29.202 -1.538 1.00 42.00 365 VAL A N 1
ATOM 2768 C CA . VAL A 1 365 ? 18.917 29.044 -0.409 1.00 42.00 365 VAL A CA 1
ATOM 2769 C C . VAL A 1 365 ? 18.201 30.349 -0.012 1.00 42.00 365 VAL A C 1
ATOM 2771 O O . VAL A 1 365 ? 17.266 30.328 0.781 1.00 42.00 365 VAL A O 1
ATOM 2774 N N . LEU A 1 366 ? 18.579 31.511 -0.554 1.00 39.84 366 LEU A N 1
ATOM 2775 C CA . LEU A 1 366 ? 18.159 32.799 0.027 1.00 39.84 366 LEU A CA 1
ATOM 2776 C C . LEU A 1 366 ? 16.946 33.493 -0.615 1.00 39.84 366 LEU A C 1
ATOM 2778 O O . LEU A 1 366 ? 16.532 34.529 -0.108 1.00 39.84 366 LEU A O 1
ATOM 2782 N N . ALA A 1 367 ? 16.317 32.928 -1.649 1.00 39.25 367 ALA A N 1
ATOM 2783 C CA . ALA A 1 367 ? 15.114 33.533 -2.238 1.00 39.25 367 ALA A CA 1
ATOM 2784 C C . ALA A 1 367 ? 13.789 33.088 -1.580 1.00 39.25 367 ALA A C 1
ATOM 2786 O O . ALA A 1 367 ? 12.772 33.737 -1.789 1.00 39.25 367 ALA A O 1
ATOM 2787 N N . ALA A 1 368 ? 13.786 32.012 -0.782 1.00 38.84 368 ALA A N 1
ATOM 2788 C CA . ALA A 1 368 ? 12.555 31.391 -0.270 1.00 38.84 368 ALA A CA 1
ATOM 2789 C C . ALA A 1 368 ? 12.263 31.659 1.219 1.00 38.84 368 ALA A C 1
ATOM 2791 O O . ALA A 1 368 ? 11.334 31.075 1.767 1.00 38.84 368 ALA A O 1
ATOM 2792 N N . ARG A 1 369 ? 13.066 32.492 1.901 1.00 33.38 369 ARG A N 1
ATOM 2793 C CA . ARG A 1 369 ? 12.988 32.643 3.367 1.00 33.38 369 ARG A CA 1
ATOM 2794 C C . ARG A 1 369 ? 12.301 33.920 3.867 1.00 33.38 369 ARG A C 1
ATOM 2796 O O . ARG A 1 369 ? 12.034 34.002 5.059 1.00 33.38 369 ARG A O 1
ATOM 2803 N N . ASP A 1 370 ? 12.005 34.870 2.981 1.00 35.12 370 ASP A N 1
ATOM 2804 C CA . ASP A 1 370 ? 11.377 36.158 3.325 1.00 35.12 370 ASP A CA 1
ATOM 2805 C C . ASP A 1 370 ? 10.005 36.364 2.638 1.00 35.12 370 ASP A C 1
ATOM 2807 O O . ASP A 1 370 ? 9.687 37.470 2.206 1.00 35.12 370 ASP A O 1
ATOM 2811 N N . GLU A 1 371 ? 9.173 35.315 2.560 1.00 33.25 371 GLU A N 1
ATOM 2812 C CA . GLU A 1 371 ? 7.706 35.422 2.389 1.00 33.25 371 GLU A CA 1
ATOM 2813 C C . GLU A 1 371 ? 6.973 34.248 3.060 1.00 33.25 371 GLU A C 1
ATOM 2815 O O . GLU A 1 371 ? 7.242 33.084 2.685 1.00 33.25 371 GLU A O 1
#

Sequence (371 aa):
MMAFFLIPWLLILALPSALLLSIIVRGLTLPKFLRGRARSVCGVCHYEVTPGYRDTCPECGRPYLKGGILTRLLAKQMRPGVASILVSWTLLCLLLGGFVLMVVSTVGFGAMSQTTRFTYSQTFRSTRDDGNTPTGVAGYDVRFDADLTTDFVGPVKSGALTVSIRPDSGPTVLVAIDPVTLDWQASGGDRPRSGGLFDAAAAQEALVSAGIDVSTAYVRREADLLADAVEDIHRDPTMATNTELGWGQNPSTSSFPHRSGPPAGPWTPFYLDVTASGTNADGDSEYQFESVVTDTARGVPEYEGRISLVIDDTEPRALRAVRLTLRPSEGWPVEMVYDPARKVATLTRGDQTNEYQADTHHAAVLAARDE

Secondary structure (DSSP, 8-state):
-HHHHHHHHHHHHHHHHHHHHHHHHHHHS--GGGSS--S-EETTT--B--TT--SB-TTT--BHHHH-EE-HHHHHHTSPPHHHHHHHHHHHHHHHHHHHHHHHHHHHHHHT---EEEEEEEEEEEEEE-SSSEEEEEEEEEEEEEEEEE-TTS-EEEEEEEEEEEETTSPPEEEEE-TTT-EEEEESSSS-EEEEE--HHHHHHHHHHTT--TTSHHHHHHHHHHHHHHHHHHH-HHHHTT---BTTB-TTT------PPSP-S--------EEEEEE-TTS--EEEEPP-PPP--S--SS----------TTS------EEEEE--SSS--EEEEEETTTTEEEEEETTEEEEEE--TTTTTSTTSS--